Protein AF-A0A2Z6MEU6-F1 (afdb_monomer)

Organism: Trifolium subterraneum (NCBI:txid3900)

Nearest PDB structures (foldseek):
  1kzh-assembly1_B  TM=9.115E-01  e=6.136E-17  Borreliella burgdorferi
  1kzh-assembly1_A  TM=9.077E-01  e=1.491E-16  Borreliella burgdorferi
  6sy7-assembly1_C  TM=6.597E-01  e=1.437E-08  Trypanosoma brucei brucei
  6sy7-assembly2_F  TM=6.570E-01  e=1.973E-08  Trypanosoma brucei brucei
  6sy7-assembly1_D  TM=6.428E-01  e=4.222E-08  Trypanosoma brucei brucei

pLDDT: mean 77.32, std 20.32, range [27.5, 96.75]

Mean predicted aligned error: 11.63 Å

Foldseek 3Di:
DDDDDDDDDDDDDDPPDDPPPPDDDVPDDDPVRVVVVPDDDDDDPLLVAAKDKDFDFFDADPDDRVVVCVLQVPPHRGTDIDIDHDPDHPDPQAAAFEEEEEEADDDFPCPVVVVVVVVVCCVPRNNNHWYWYFADGLQSLFPLNTDTDDVDDDDDDDDHPGDVSNLVSCVVSVGQEYEFEDAPVRVVVQSSVQSVCSVVVRNYHYHYAHADLVQPPDDPVRNGHHRVVVSVVVVVVVVVVVVVVD

Sequence (246 aa):
MAPSLALDGGTDDYRVTPPPVTGRFPSVYSDVQNTRNFHALPLPSVLKTPFKIVDGPQSSAAGNPDEIAKLFPNLFGQPSAMLVSSDSDTVQHNQKLKVGVVLSGGQAPGGHNVISGIFDYLQDSAKGSTLYGFRGGPAGIMKCKYVELTSDGRDKIETPEQFKQAEETVNKLDLDGLVVIGGDDSNTNACLLAEYFRSKNVKTHVVGCPKTIDGDLKCKEVPTSFGFDTACKVNKAMQIVFTVHL

Solvent-accessible surface area (backbone atoms only — not comparable to full-atom values): 14648 Å² total; per-residue (Å²): 141,79,85,80,88,84,88,83,81,92,78,94,75,89,80,77,77,76,77,89,75,93,65,92,69,92,83,72,74,52,73,68,52,58,59,53,75,72,57,82,74,90,72,63,71,59,80,78,50,44,29,36,82,43,80,51,66,66,44,78,59,98,61,64,45,82,55,51,41,71,75,26,77,83,55,58,46,52,52,43,80,41,84,41,70,39,100,57,62,76,60,71,48,79,51,60,45,31,32,38,38,30,58,27,83,76,88,46,64,60,60,67,56,54,54,46,55,52,48,53,46,33,61,74,51,15,54,80,39,48,44,30,43,25,23,79,18,70,59,8,46,18,58,71,34,59,41,69,56,59,101,82,63,87,81,82,80,86,80,84,80,37,74,72,32,31,58,53,33,42,61,73,69,56,32,47,31,36,39,39,35,9,35,63,74,42,36,50,53,38,51,57,49,35,37,50,28,54,77,67,68,47,82,43,47,58,42,70,39,59,34,35,56,81,58,71,64,57,51,93,90,39,81,63,19,49,16,18,69,59,47,55,52,51,51,52,52,52,51,51,56,52,66,73,73,115

Radius of gyration: 25.21 Å; Cα contacts (8 Å, |Δi|>4): 345; chains: 1; bounding box: 50×94×57 Å

InterPro domains:
  IPR000023 Phosphofructokinase domain [PF00365] (98-234)
  IPR035966 Phosphofructokinase superfamily [SSF53784] (31-234)

Secondary structure (DSSP, 8-state):
--PPP-----------PPP-----------HHHHHHHT------GGGSS-EEEEEEEEP--SS-HHHHHHH-TTTTTPEEEEEEE-SS--S-TTPPPEEEEEE-SS--TTHHHHHHHHHHHHHHHSTT-EEEEETTSHHHHTTT-EEE--TT---------HHHHHHHHHHHHT-SEEEEEE-HHHHHHHHHHHHHHHHHT-SPEEEEEEEESSS-S--SS----EEHHHHHHHHHHHHHHHHTT-

Structure (mmCIF, N/CA/C/O backbone):
data_AF-A0A2Z6MEU6-F1
#
_entry.id   AF-A0A2Z6MEU6-F1
#
loop_
_atom_site.group_PDB
_atom_site.id
_atom_site.type_symbol
_atom_site.label_atom_id
_atom_site.label_alt_id
_atom_site.label_comp_id
_atom_site.label_asym_id
_atom_site.label_entity_id
_atom_site.label_seq_id
_atom_site.pdbx_PDB_ins_code
_atom_site.Cartn_x
_atom_site.Cartn_y
_atom_site.Cartn_z
_atom_site.occupancy
_atom_site.B_iso_or_equiv
_atom_site.auth_seq_id
_atom_site.auth_comp_id
_atom_site.auth_asym_id
_atom_site.auth_atom_id
_atom_site.pdbx_PDB_model_num
ATOM 1 N N . MET A 1 1 ? 31.993 -67.381 -26.783 1.00 44.69 1 MET A N 1
ATOM 2 C CA . MET A 1 1 ? 31.538 -67.704 -25.414 1.00 44.69 1 MET A CA 1
ATOM 3 C C . MET A 1 1 ? 31.022 -66.428 -24.777 1.00 44.69 1 MET A C 1
ATOM 5 O O . MET A 1 1 ? 31.727 -65.431 -24.842 1.00 44.69 1 MET A O 1
ATOM 9 N N . ALA A 1 2 ? 29.822 -66.462 -24.205 1.00 33.09 2 ALA A N 1
ATOM 10 C CA . ALA A 1 2 ? 29.266 -65.430 -23.331 1.00 33.09 2 ALA A CA 1
ATOM 11 C C . ALA A 1 2 ? 28.473 -66.158 -22.219 1.00 33.09 2 ALA A C 1
ATOM 13 O O . ALA A 1 2 ? 27.925 -67.222 -22.526 1.00 33.09 2 ALA A O 1
ATOM 14 N N . PRO A 1 3 ? 28.465 -65.697 -20.952 1.00 36.31 3 PRO A N 1
ATOM 15 C CA . PRO A 1 3 ? 27.932 -66.497 -19.846 1.00 36.31 3 PRO A CA 1
ATOM 16 C C . PRO A 1 3 ? 26.404 -66.629 -19.820 1.00 36.31 3 PRO A C 1
ATOM 18 O O . PRO A 1 3 ? 25.675 -65.801 -20.360 1.00 36.31 3 PRO A O 1
ATOM 21 N N . SER A 1 4 ? 25.955 -67.691 -19.150 1.00 30.50 4 SER A N 1
ATOM 22 C CA . SER A 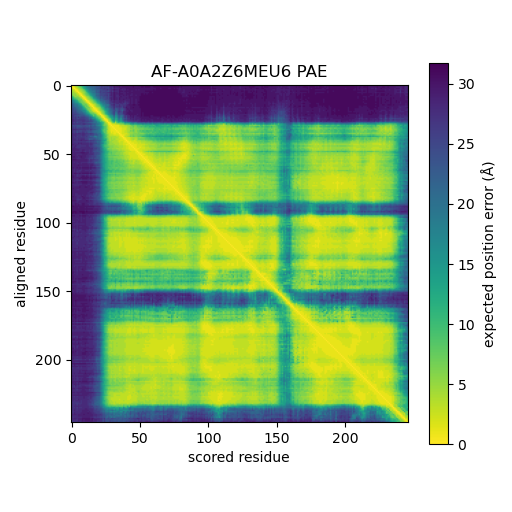1 4 ? 24.555 -68.079 -18.965 1.00 30.50 4 SER A CA 1
ATOM 23 C C . SER A 1 4 ? 23.691 -67.019 -18.273 1.00 30.50 4 SER A C 1
ATOM 25 O O . SER A 1 4 ? 24.152 -66.299 -17.389 1.00 30.50 4 SER A O 1
ATOM 27 N N . LEU A 1 5 ? 22.396 -67.041 -18.595 1.00 31.81 5 LEU A N 1
ATOM 28 C CA . LEU A 1 5 ? 21.332 -66.557 -17.713 1.00 31.81 5 LEU A CA 1
ATOM 29 C C . LEU A 1 5 ? 21.317 -67.347 -16.393 1.00 31.81 5 LEU A C 1
ATOM 31 O O . LEU A 1 5 ? 21.645 -68.536 -16.371 1.00 31.81 5 LEU A O 1
ATOM 35 N N . ALA A 1 6 ? 20.824 -66.706 -15.337 1.00 33.19 6 ALA A N 1
ATOM 36 C CA . ALA A 1 6 ? 20.208 -67.360 -14.188 1.00 33.19 6 ALA A CA 1
ATOM 37 C C . ALA A 1 6 ? 18.857 -66.670 -13.937 1.00 33.19 6 ALA A C 1
ATOM 39 O O . ALA A 1 6 ? 18.764 -65.449 -14.063 1.00 33.19 6 ALA A O 1
ATOM 40 N N . LEU A 1 7 ? 17.815 -67.449 -13.642 1.00 35.91 7 LEU A N 1
ATOM 41 C CA . LEU A 1 7 ? 16.468 -66.958 -13.348 1.00 35.91 7 LEU A CA 1
ATOM 42 C C . LEU A 1 7 ? 16.078 -67.396 -11.938 1.00 35.91 7 LEU A C 1
ATOM 44 O O . LEU A 1 7 ? 16.035 -68.589 -11.663 1.00 35.91 7 LEU A O 1
ATOM 48 N N . ASP A 1 8 ? 15.775 -66.414 -11.099 1.00 33.91 8 ASP A N 1
ATOM 49 C CA . ASP A 1 8 ? 15.119 -66.520 -9.794 1.00 33.91 8 ASP A CA 1
ATOM 50 C C . ASP A 1 8 ? 14.615 -65.103 -9.459 1.00 33.91 8 ASP A C 1
ATOM 52 O O . ASP A 1 8 ? 15.246 -64.121 -9.853 1.00 33.91 8 ASP A O 1
ATOM 56 N N . GLY A 1 9 ? 13.502 -64.875 -8.770 1.00 31.00 9 GLY A N 1
ATOM 57 C CA . GLY A 1 9 ? 12.423 -65.764 -8.339 1.00 31.00 9 GLY A CA 1
ATOM 58 C C . GLY A 1 9 ? 11.283 -64.843 -7.876 1.00 31.00 9 GLY A C 1
ATOM 59 O O . GLY A 1 9 ? 11.540 -63.863 -7.180 1.00 31.00 9 GLY A O 1
ATOM 60 N N . GLY A 1 10 ? 10.059 -65.038 -8.370 1.00 29.59 10 GLY A N 1
ATOM 61 C CA . GLY A 1 10 ? 9.038 -63.979 -8.349 1.00 29.59 10 GLY A CA 1
ATOM 62 C C . GLY A 1 10 ? 8.299 -63.782 -7.018 1.00 29.59 10 GLY A C 1
ATOM 63 O O . GLY A 1 10 ? 7.980 -64.744 -6.326 1.00 29.59 10 GLY A O 1
ATOM 64 N N . THR A 1 11 ? 7.914 -62.533 -6.744 1.00 30.41 11 THR A N 1
ATOM 65 C CA . THR A 1 11 ? 6.761 -62.174 -5.898 1.00 30.41 11 THR A CA 1
ATOM 66 C C . THR A 1 11 ? 5.964 -61.076 -6.598 1.00 30.41 11 THR A C 1
ATOM 68 O O . THR A 1 11 ? 6.562 -60.110 -7.075 1.00 30.41 11 THR A O 1
ATOM 71 N N . ASP A 1 12 ? 4.641 -61.214 -6.664 1.00 41.50 12 ASP A N 1
ATOM 72 C CA . ASP A 1 12 ? 3.756 -60.246 -7.318 1.00 41.50 12 ASP A CA 1
ATOM 73 C C . ASP A 1 12 ? 3.769 -58.862 -6.651 1.00 41.50 12 ASP A C 1
ATOM 75 O O . ASP A 1 12 ? 3.699 -58.746 -5.429 1.00 41.50 12 ASP A O 1
ATOM 79 N N . ASP A 1 13 ? 3.735 -57.811 -7.474 1.00 34.97 13 ASP A N 1
ATOM 80 C CA . ASP A 1 13 ? 3.198 -56.506 -7.084 1.00 34.97 13 ASP A CA 1
ATOM 81 C C . ASP A 1 13 ? 2.439 -55.888 -8.271 1.00 34.97 13 ASP A C 1
ATOM 83 O O . ASP A 1 13 ? 2.960 -55.771 -9.387 1.00 34.97 13 ASP A O 1
ATOM 87 N N . TYR A 1 14 ? 1.176 -55.523 -8.046 1.00 33.16 14 TYR A N 1
ATOM 88 C CA . TYR A 1 14 ? 0.248 -55.074 -9.086 1.00 33.16 14 TYR A CA 1
ATOM 89 C C . TYR A 1 14 ? 0.537 -53.617 -9.476 1.00 33.16 14 TYR A C 1
ATOM 91 O O . TYR A 1 14 ? -0.156 -52.682 -9.068 1.00 33.16 14 TYR A O 1
ATOM 99 N N . ARG A 1 15 ? 1.544 -53.410 -10.334 1.00 33.31 15 ARG A N 1
ATOM 100 C CA . ARG A 1 15 ? 1.813 -52.105 -10.963 1.00 33.31 15 ARG A CA 1
ATOM 101 C C . ARG A 1 15 ? 0.716 -51.713 -11.955 1.00 33.31 15 ARG A C 1
ATOM 103 O O . ARG A 1 15 ? 0.879 -51.809 -13.169 1.00 33.31 15 ARG A O 1
ATOM 110 N N . VAL A 1 16 ? -0.383 -51.190 -11.416 1.00 39.00 16 VAL A N 1
ATOM 111 C CA . VAL A 1 16 ? -1.369 -50.403 -12.161 1.00 39.00 16 VAL A CA 1
ATOM 112 C C . VAL A 1 16 ? -0.649 -49.205 -12.779 1.00 39.00 16 VAL A C 1
ATOM 114 O O . VAL A 1 16 ? -0.225 -48.289 -12.077 1.00 39.00 16 VAL A O 1
ATOM 117 N N . THR A 1 17 ? -0.496 -49.202 -14.101 1.00 43.28 17 THR A N 1
ATOM 118 C CA . THR A 1 17 ? 0.027 -48.044 -14.830 1.00 43.28 17 THR A CA 1
ATOM 119 C C . THR A 1 17 ? -1.018 -46.925 -14.823 1.00 43.28 17 THR A C 1
ATOM 121 O O . THR A 1 17 ? -2.105 -47.134 -15.373 1.00 43.28 17 THR A O 1
ATOM 124 N N . PRO A 1 18 ? -0.737 -45.742 -14.242 1.00 41.03 18 PRO A N 1
ATOM 125 C CA . PRO A 1 18 ? -1.660 -44.617 -14.321 1.00 41.03 18 PRO A CA 1
ATOM 126 C C . PRO A 1 18 ? -1.777 -44.129 -15.777 1.00 41.03 18 PRO A C 1
ATOM 128 O O . PRO A 1 18 ? -0.794 -44.189 -16.523 1.00 41.03 18 PRO A O 1
ATOM 131 N N . PRO A 1 19 ? -2.952 -43.634 -16.205 1.00 40.78 19 PRO A N 1
ATOM 132 C CA . PRO A 1 19 ? -3.124 -43.102 -17.552 1.00 40.78 19 PRO A CA 1
ATOM 133 C C . PRO A 1 19 ? -2.261 -41.843 -17.765 1.00 40.78 19 PRO A C 1
ATOM 135 O O . PRO A 1 19 ? -1.977 -41.122 -16.803 1.00 40.78 19 PRO A O 1
ATOM 138 N N . PRO A 1 20 ? -1.861 -41.528 -19.011 1.00 38.25 20 PRO A N 1
ATOM 139 C CA . PRO A 1 20 ? -1.054 -40.348 -19.309 1.00 38.25 20 PRO A CA 1
ATOM 140 C C . PRO A 1 20 ? -1.870 -39.060 -19.114 1.00 38.25 20 PRO A C 1
ATOM 142 O O . PRO A 1 20 ? -2.575 -38.605 -20.015 1.00 38.25 20 PRO A O 1
ATOM 145 N N . VAL A 1 21 ? -1.776 -38.457 -17.927 1.00 40.25 21 VAL A N 1
ATOM 146 C CA . VAL A 1 21 ? -2.470 -37.203 -17.597 1.00 40.25 21 VAL A CA 1
ATOM 147 C C . VAL A 1 21 ? -1.804 -36.033 -18.325 1.00 40.25 21 VAL A C 1
ATOM 149 O O . VAL A 1 21 ? -0.805 -35.475 -17.871 1.00 40.25 21 VAL A O 1
ATOM 152 N N . THR A 1 22 ? -2.372 -35.627 -19.461 1.00 44.97 22 THR A N 1
ATOM 153 C CA . THR A 1 22 ? -1.921 -34.467 -20.244 1.00 44.97 22 THR A CA 1
ATOM 154 C C . THR A 1 22 ? -2.339 -33.147 -19.587 1.00 44.97 22 THR A C 1
ATOM 156 O O . THR A 1 22 ? -3.206 -32.432 -20.088 1.00 44.97 22 THR A O 1
ATOM 159 N N . GLY A 1 23 ? -1.719 -32.813 -18.454 1.00 37.69 23 GLY A N 1
ATOM 160 C CA . GLY A 1 23 ? -1.925 -31.556 -17.734 1.00 37.69 23 GLY A CA 1
ATOM 161 C C . GLY A 1 23 ? -0.636 -31.068 -17.074 1.00 37.69 23 GLY A C 1
ATOM 162 O O . GLY A 1 23 ? -0.003 -31.802 -16.319 1.00 37.69 23 GLY A O 1
ATOM 163 N N . ARG A 1 24 ? -0.238 -29.816 -17.340 1.00 40.38 24 ARG A N 1
ATOM 164 C CA . ARG A 1 24 ? 0.910 -29.183 -16.669 1.00 40.38 24 ARG A CA 1
ATOM 165 C C . ARG A 1 24 ? 0.533 -28.762 -15.246 1.00 40.38 24 ARG A C 1
ATOM 167 O O . ARG A 1 24 ? 0.217 -27.599 -15.007 1.00 40.38 24 ARG A O 1
ATOM 174 N N . PHE A 1 25 ? 0.606 -29.695 -14.303 1.00 42.91 25 PHE A N 1
ATOM 175 C CA . PHE A 1 25 ? 0.704 -29.340 -12.888 1.00 42.91 25 PHE A CA 1
ATOM 176 C C . PHE A 1 25 ? 2.027 -28.591 -12.633 1.00 42.91 25 PHE A C 1
ATOM 178 O O . PHE A 1 25 ? 3.058 -28.990 -13.181 1.00 42.91 25 PHE A O 1
ATOM 185 N N . PRO A 1 26 ? 2.050 -27.540 -11.794 1.00 49.66 26 PRO A N 1
ATOM 186 C CA . PRO A 1 26 ? 3.280 -26.874 -11.364 1.00 49.66 26 PRO A CA 1
ATOM 187 C C . PRO A 1 26 ? 3.964 -27.686 -10.244 1.00 49.66 26 PRO A C 1
ATOM 189 O O . PRO A 1 26 ? 4.160 -27.195 -9.138 1.00 49.66 26 PRO A O 1
ATOM 192 N N . SER A 1 27 ? 4.256 -28.964 -10.502 1.00 56.88 27 SER A N 1
ATOM 193 C CA . SER A 1 27 ? 4.572 -29.963 -9.467 1.00 56.88 27 SER A CA 1
ATOM 194 C C . SER A 1 27 ? 6.045 -30.051 -9.051 1.00 56.88 27 SER A C 1
ATOM 196 O O . SER A 1 27 ? 6.353 -30.788 -8.119 1.00 56.88 27 SER A O 1
ATOM 198 N N . VAL A 1 28 ? 6.955 -29.321 -9.706 1.00 71.38 28 VAL A N 1
ATOM 199 C CA . VAL A 1 28 ? 8.386 -29.301 -9.359 1.00 71.38 28 VAL A CA 1
ATOM 200 C C . VAL A 1 28 ? 8.921 -27.868 -9.416 1.00 71.38 28 VAL A C 1
ATOM 202 O O . VAL A 1 28 ? 9.132 -27.311 -10.493 1.00 71.38 28 VAL A O 1
ATOM 205 N N . TYR A 1 29 ? 9.162 -27.279 -8.244 1.00 78.00 29 TYR A N 1
ATOM 206 C CA . TYR A 1 29 ? 10.063 -26.134 -8.096 1.00 78.00 29 TYR A CA 1
ATOM 207 C C . TYR A 1 29 ? 11.512 -26.586 -8.324 1.00 78.00 29 TYR A C 1
ATOM 209 O O . TYR A 1 29 ? 11.884 -27.681 -7.901 1.00 78.00 29 TYR A O 1
ATOM 217 N N . SER A 1 30 ? 12.348 -25.741 -8.932 1.00 87.38 30 SER A N 1
ATOM 218 C CA . SER A 1 30 ? 13.790 -26.007 -9.030 1.00 87.38 30 SER A CA 1
ATOM 219 C C . SER A 1 30 ? 14.477 -25.943 -7.662 1.00 87.38 30 SER A C 1
ATOM 221 O O . SER A 1 30 ? 13.975 -25.305 -6.736 1.00 87.38 30 SER A O 1
ATOM 223 N N . ASP A 1 31 ? 15.667 -26.530 -7.531 1.00 86.06 31 ASP A N 1
ATOM 224 C CA . ASP A 1 31 ? 16.433 -26.529 -6.271 1.00 86.06 31 ASP A CA 1
ATOM 225 C C . ASP A 1 31 ? 16.698 -25.110 -5.746 1.00 86.06 31 ASP A C 1
ATOM 227 O O . ASP A 1 31 ? 16.629 -24.852 -4.543 1.00 86.06 31 ASP A O 1
ATOM 231 N N . VAL A 1 32 ? 16.913 -24.156 -6.660 1.00 87.00 32 VAL A N 1
ATOM 232 C CA . VAL A 1 32 ? 17.065 -22.728 -6.345 1.00 87.00 32 VAL A CA 1
ATOM 233 C C . VAL A 1 32 ? 15.760 -22.134 -5.808 1.00 87.00 32 VAL A C 1
ATOM 235 O O . VAL A 1 32 ? 15.796 -21.364 -4.851 1.0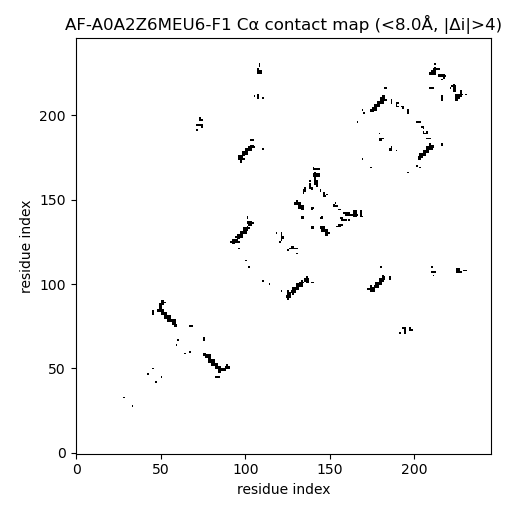0 87.00 32 VAL A O 1
ATOM 238 N N . GLN A 1 33 ? 14.604 -22.497 -6.375 1.00 83.81 33 GLN A N 1
ATOM 239 C CA . GLN A 1 33 ? 13.297 -22.066 -5.867 1.00 83.81 33 GLN A CA 1
ATOM 240 C C . GLN A 1 33 ? 13.005 -22.686 -4.494 1.00 83.81 33 GLN A C 1
ATOM 242 O O . GLN A 1 33 ? 12.690 -21.947 -3.567 1.00 83.81 33 GLN A O 1
ATOM 247 N N . ASN A 1 34 ? 13.201 -23.998 -4.327 1.00 83.00 34 ASN A N 1
ATOM 248 C CA . ASN A 1 34 ? 13.036 -24.691 -3.044 1.00 83.00 34 ASN A CA 1
ATOM 249 C C . ASN A 1 34 ? 13.912 -24.065 -1.949 1.00 83.00 34 ASN A C 1
ATOM 251 O O . ASN A 1 34 ? 13.411 -23.712 -0.884 1.00 83.00 34 ASN A O 1
ATOM 255 N N . THR A 1 35 ? 15.194 -23.830 -2.240 1.00 84.44 35 THR A N 1
ATOM 256 C CA . THR A 1 35 ? 16.127 -23.168 -1.313 1.00 84.44 35 THR A CA 1
ATOM 257 C C . THR A 1 35 ? 15.705 -21.726 -1.007 1.00 84.44 35 THR A C 1
ATOM 259 O O . THR A 1 35 ? 15.836 -21.267 0.128 1.00 84.44 35 THR A O 1
ATOM 262 N N . ARG A 1 36 ? 15.180 -20.985 -1.994 1.00 85.25 36 ARG A N 1
ATOM 263 C CA . ARG A 1 36 ? 14.784 -19.580 -1.809 1.00 85.25 36 ARG A CA 1
ATOM 264 C C . ARG A 1 36 ? 13.448 -19.417 -1.079 1.00 85.25 36 ARG A C 1
ATOM 266 O O . ARG A 1 36 ? 13.290 -18.411 -0.393 1.00 85.25 36 ARG A O 1
ATOM 273 N N . ASN A 1 37 ? 12.533 -20.382 -1.171 1.00 78.44 37 ASN A N 1
ATOM 274 C CA . ASN A 1 37 ? 11.228 -20.341 -0.500 1.00 78.44 37 ASN A CA 1
ATOM 275 C C . ASN A 1 37 ? 11.353 -20.233 1.032 1.00 78.44 37 ASN A C 1
ATOM 277 O O . ASN A 1 37 ? 10.544 -19.557 1.656 1.00 78.44 37 ASN A O 1
ATOM 281 N N . PHE A 1 38 ? 12.393 -20.830 1.626 1.00 77.69 38 PHE A N 1
ATOM 282 C CA . PHE A 1 38 ? 12.652 -20.801 3.075 1.00 77.69 38 PHE A CA 1
ATOM 283 C C . PHE A 1 38 ? 13.700 -19.754 3.502 1.00 77.69 38 PHE A C 1
ATOM 285 O O . PHE A 1 38 ? 14.162 -19.754 4.643 1.00 77.69 38 PHE A O 1
ATOM 292 N N . HIS A 1 39 ? 14.110 -18.852 2.604 1.00 83.50 39 HIS A N 1
ATOM 293 C CA . HIS A 1 39 ? 15.128 -17.846 2.905 1.00 83.50 39 HIS A CA 1
ATOM 294 C C . HIS A 1 39 ? 14.544 -16.690 3.736 1.00 83.50 39 HIS A C 1
ATOM 296 O O . HIS A 1 39 ? 13.990 -15.733 3.186 1.00 83.50 39 HIS A O 1
ATOM 302 N N . ALA A 1 40 ? 14.759 -16.728 5.054 1.00 83.31 40 ALA A N 1
ATOM 303 C CA . ALA A 1 40 ? 14.410 -15.643 5.974 1.00 83.31 40 ALA A CA 1
ATOM 304 C C . ALA A 1 40 ? 14.926 -14.272 5.487 1.00 83.31 40 ALA A C 1
ATOM 306 O O . ALA A 1 40 ? 16.074 -14.133 5.055 1.00 83.31 40 ALA A O 1
ATOM 307 N N . LEU A 1 41 ? 14.072 -13.247 5.535 1.00 85.69 41 LEU A N 1
ATOM 308 C CA . LEU A 1 41 ? 14.417 -11.893 5.094 1.00 85.69 41 LEU A CA 1
ATOM 309 C C . LEU A 1 41 ? 14.889 -11.034 6.281 1.00 85.69 41 LEU A C 1
ATOM 311 O O . LEU A 1 41 ? 14.290 -11.090 7.357 1.00 85.69 41 LEU A O 1
ATOM 315 N N . PRO A 1 42 ? 15.945 -10.215 6.121 1.00 90.12 42 PRO A N 1
ATOM 316 C CA . PRO A 1 42 ? 16.429 -9.355 7.193 1.00 90.12 42 PRO A CA 1
ATOM 317 C C . PRO A 1 42 ? 15.478 -8.170 7.415 1.00 90.12 42 PRO A C 1
ATOM 319 O O . PRO A 1 42 ? 15.557 -7.157 6.724 1.00 90.12 42 PRO A O 1
ATOM 322 N N . LEU A 1 43 ? 14.599 -8.278 8.414 1.00 90.75 43 LEU A N 1
ATOM 323 C CA . LEU A 1 43 ? 13.792 -7.145 8.875 1.00 90.75 43 LEU A CA 1
ATOM 324 C C . LEU A 1 43 ? 14.661 -6.095 9.608 1.00 90.75 43 LEU A C 1
ATOM 326 O O . LEU A 1 43 ? 15.613 -6.485 10.305 1.00 90.75 43 LEU A O 1
ATOM 330 N N . PRO A 1 44 ? 14.323 -4.791 9.522 1.00 90.62 44 PRO A N 1
ATOM 331 C CA . PRO A 1 44 ? 14.840 -3.743 10.406 1.00 90.62 44 PRO A CA 1
ATOM 332 C C . PRO A 1 44 ? 14.708 -4.113 11.890 1.00 90.62 44 PRO A C 1
ATOM 334 O O . PRO A 1 44 ? 13.754 -4.781 12.285 1.00 90.62 44 PRO A O 1
ATOM 337 N N . SER A 1 45 ? 15.647 -3.667 12.729 1.00 91.44 45 SER A N 1
ATOM 338 C CA . SER A 1 45 ? 15.651 -3.967 14.171 1.00 91.44 45 SER A CA 1
ATOM 339 C C . SER A 1 45 ? 14.394 -3.473 14.891 1.00 91.44 45 SER A C 1
ATOM 341 O O . SER A 1 45 ? 13.846 -4.210 15.702 1.00 91.44 45 SER A O 1
ATOM 343 N N . VAL A 1 46 ? 13.898 -2.282 14.538 1.00 90.44 46 VAL A N 1
ATOM 344 C CA . VAL A 1 46 ? 12.692 -1.674 15.132 1.00 90.44 46 VAL A CA 1
ATOM 345 C C . VAL A 1 46 ? 11.408 -2.487 14.905 1.00 90.44 46 VAL A C 1
ATOM 347 O O . VAL A 1 46 ? 10.459 -2.323 15.654 1.00 90.44 46 VAL A O 1
ATOM 350 N N . LEU A 1 47 ? 11.382 -3.399 13.923 1.00 88.69 47 LEU A N 1
ATOM 351 C CA . LEU A 1 47 ? 10.247 -4.303 13.669 1.00 88.69 47 LEU A CA 1
ATOM 352 C C . LEU A 1 47 ? 10.369 -5.661 14.390 1.00 88.69 47 LEU A C 1
ATOM 354 O O . LEU A 1 47 ? 9.549 -6.545 14.163 1.00 88.69 47 LEU A O 1
ATOM 358 N N . LYS A 1 48 ? 11.401 -5.860 15.223 1.00 87.69 48 LYS A N 1
ATOM 359 C CA . LYS A 1 48 ? 11.647 -7.102 15.994 1.00 87.69 48 LYS A CA 1
ATOM 360 C C . LYS A 1 48 ? 11.432 -6.932 17.499 1.00 87.69 48 LYS A C 1
ATOM 362 O O . LYS A 1 48 ? 11.634 -7.873 18.261 1.00 87.69 48 LYS A O 1
ATOM 367 N N . THR A 1 49 ? 11.092 -5.723 17.921 1.00 85.44 49 THR A N 1
ATOM 368 C CA . THR A 1 49 ? 10.903 -5.301 19.310 1.00 85.44 49 THR A CA 1
ATOM 369 C C . THR A 1 49 ? 9.660 -4.425 19.386 1.00 85.44 49 THR A C 1
ATOM 371 O O . THR A 1 49 ? 9.324 -3.822 18.364 1.00 85.44 49 THR A O 1
ATOM 374 N N . PRO A 1 50 ? 9.051 -4.260 20.570 1.00 86.50 50 PRO A N 1
ATOM 375 C CA . PRO A 1 50 ? 8.006 -3.270 20.769 1.00 86.50 50 PRO A CA 1
ATOM 376 C C . PRO A 1 50 ? 8.387 -1.881 20.242 1.00 86.50 50 PRO A C 1
ATOM 378 O O . PRO A 1 50 ? 9.542 -1.444 20.366 1.00 86.50 50 PRO A O 1
ATOM 381 N N . PHE A 1 51 ? 7.432 -1.182 19.629 1.00 89.44 51 PHE A N 1
ATOM 382 C CA . PHE A 1 51 ? 7.682 0.125 19.019 1.00 89.44 51 PHE A CA 1
ATOM 383 C C . PHE A 1 51 ? 6.504 1.095 19.136 1.00 89.44 51 PHE A C 1
ATOM 385 O O . PHE A 1 51 ? 5.354 0.735 19.387 1.00 89.44 51 PHE A O 1
ATOM 392 N N . LYS A 1 52 ? 6.824 2.372 18.929 1.00 89.88 52 LYS A N 1
ATOM 393 C CA . LYS A 1 52 ? 5.868 3.473 18.828 1.00 89.88 52 LYS A CA 1
ATOM 394 C C . LYS A 1 52 ? 6.077 4.259 17.543 1.00 89.88 52 LYS A C 1
ATOM 396 O O . LYS A 1 52 ? 7.190 4.337 17.019 1.00 89.88 52 LYS A O 1
ATOM 401 N N . ILE A 1 53 ? 4.992 4.851 17.060 1.00 90.06 53 ILE A N 1
ATOM 402 C CA . ILE A 1 53 ? 5.009 5.816 15.962 1.00 90.06 53 ILE A CA 1
ATOM 403 C C . ILE A 1 53 ? 5.207 7.205 16.577 1.00 90.06 53 ILE A C 1
ATOM 405 O O . ILE A 1 53 ? 4.587 7.528 17.591 1.00 90.06 53 ILE A O 1
ATOM 409 N N . VAL A 1 54 ? 6.089 8.008 15.988 1.00 92.06 54 VAL A N 1
ATOM 410 C CA . VAL A 1 54 ? 6.353 9.395 16.383 1.00 92.06 54 VAL A CA 1
ATOM 411 C C . VAL A 1 54 ? 6.226 10.284 15.151 1.00 92.06 54 VAL A C 1
ATOM 413 O O . VAL A 1 54 ? 6.825 9.986 14.115 1.00 92.06 54 VAL A O 1
ATOM 416 N N . ASP A 1 55 ? 5.466 11.370 15.275 1.00 93.69 55 ASP A N 1
ATOM 417 C CA . ASP A 1 55 ? 5.332 12.374 14.221 1.00 93.69 55 ASP A CA 1
ATOM 418 C C . ASP A 1 55 ? 6.627 13.185 14.071 1.00 93.69 55 ASP A C 1
ATOM 420 O O . ASP A 1 55 ? 7.207 13.682 15.041 1.00 93.69 55 ASP A O 1
ATOM 424 N N . GLY A 1 56 ? 7.076 13.313 12.828 1.00 91.62 56 GLY A N 1
ATOM 425 C CA . GLY A 1 56 ? 8.161 14.176 12.389 1.00 91.62 56 GLY A CA 1
ATOM 426 C C . GLY A 1 56 ? 7.652 15.530 11.869 1.00 91.62 56 GLY A C 1
ATOM 427 O O . GLY A 1 56 ? 6.546 15.964 12.203 1.00 91.62 56 GLY A O 1
ATOM 428 N N . PRO A 1 57 ? 8.447 16.242 11.048 1.00 91.56 57 PRO A N 1
ATOM 429 C CA . PRO A 1 57 ? 8.016 17.506 10.456 1.00 91.56 57 PRO A CA 1
ATOM 430 C C . PRO A 1 57 ? 6.787 17.333 9.550 1.00 91.56 57 PRO A C 1
ATOM 432 O O . PRO A 1 57 ? 6.620 16.305 8.892 1.00 91.56 57 PRO A O 1
ATOM 435 N N . GLN A 1 58 ? 5.964 18.386 9.481 1.00 93.81 58 GLN A N 1
ATOM 436 C CA . GLN A 1 58 ? 4.899 18.532 8.482 1.00 93.81 58 GLN A CA 1
ATOM 437 C C . GLN A 1 58 ? 5.475 18.394 7.064 1.00 93.81 58 GLN A C 1
ATOM 439 O O . GLN A 1 58 ? 6.574 18.884 6.784 1.00 93.81 58 GLN A O 1
ATOM 444 N N . SER A 1 59 ? 4.738 17.733 6.173 1.00 92.75 59 SER A N 1
ATOM 445 C CA . SER A 1 59 ? 5.130 17.579 4.769 1.00 92.75 59 SER A CA 1
ATOM 446 C C . SER A 1 59 ? 4.742 18.797 3.921 1.00 92.75 59 SER A C 1
ATOM 448 O O . SER A 1 59 ? 4.011 19.687 4.350 1.00 92.75 59 SER A O 1
ATOM 450 N N . SER A 1 60 ? 5.250 18.849 2.691 1.00 94.06 60 SER A N 1
ATOM 451 C CA . SER A 1 60 ? 4.802 19.778 1.651 1.00 94.06 60 SER A CA 1
ATOM 452 C C . SER A 1 60 ? 5.091 19.174 0.275 1.00 94.06 60 SER A C 1
ATOM 454 O O . SER A 1 60 ? 5.870 18.224 0.161 1.00 94.06 60 SER A O 1
ATOM 456 N N . ALA A 1 61 ? 4.471 19.707 -0.775 1.00 93.50 61 ALA A N 1
ATOM 457 C CA . ALA A 1 61 ? 4.734 19.269 -2.141 1.00 93.50 61 ALA A CA 1
ATOM 458 C C . ALA A 1 61 ? 6.090 19.788 -2.649 1.00 93.50 61 ALA A C 1
ATOM 460 O O . ALA A 1 61 ? 6.481 20.921 -2.373 1.00 93.50 61 ALA A O 1
ATOM 461 N N . ALA A 1 62 ? 6.783 18.978 -3.456 1.00 91.44 62 ALA A N 1
ATOM 462 C CA . ALA A 1 62 ? 8.050 19.361 -4.090 1.00 91.44 62 ALA A CA 1
ATOM 463 C C . ALA A 1 62 ? 7.897 20.461 -5.166 1.00 91.44 62 ALA A C 1
ATOM 465 O O . ALA A 1 62 ? 8.882 21.078 -5.563 1.00 91.44 62 ALA A O 1
ATOM 466 N N . GLY A 1 63 ? 6.667 20.711 -5.624 1.00 92.88 63 GLY A N 1
ATOM 467 C CA . GLY A 1 63 ? 6.290 21.794 -6.526 1.00 92.88 63 GLY A CA 1
ATOM 468 C C . GLY A 1 63 ? 4.826 22.184 -6.314 1.00 92.88 63 GLY A C 1
ATOM 469 O O . GLY A 1 63 ? 4.044 21.395 -5.784 1.00 92.88 63 GLY A O 1
ATOM 470 N N . ASN A 1 64 ? 4.476 23.409 -6.708 1.00 96.06 64 ASN A N 1
ATOM 471 C CA . ASN A 1 64 ? 3.117 23.967 -6.712 1.00 96.06 64 ASN A CA 1
ATOM 472 C C . ASN A 1 64 ? 2.294 23.715 -5.415 1.00 96.06 64 ASN A C 1
ATOM 474 O O . ASN A 1 64 ? 1.133 23.304 -5.503 1.00 96.06 64 ASN A O 1
ATOM 478 N N . PRO A 1 65 ? 2.841 23.956 -4.202 1.00 95.69 65 PRO A N 1
ATOM 479 C CA . PRO A 1 65 ? 2.191 23.573 -2.943 1.00 95.69 65 PRO A CA 1
ATOM 480 C C . PRO A 1 65 ? 0.790 24.174 -2.773 1.00 95.69 65 PRO A C 1
ATOM 482 O O . PRO A 1 65 ? -0.121 23.460 -2.367 1.00 95.69 65 PRO A O 1
ATOM 485 N N . ASP A 1 66 ? 0.578 25.429 -3.179 1.00 96.75 66 ASP A N 1
ATOM 486 C CA . ASP A 1 66 ? -0.728 26.100 -3.107 1.00 96.75 66 ASP A CA 1
ATOM 487 C C . ASP A 1 66 ? -1.785 25.503 -4.050 1.00 96.75 66 ASP A C 1
ATOM 489 O O . ASP A 1 66 ? -2.969 25.814 -3.925 1.00 96.75 66 ASP A O 1
ATOM 493 N N . GLU A 1 67 ? -1.393 24.700 -5.039 1.00 96.50 67 GLU A N 1
ATOM 494 C CA . GLU A 1 67 ? -2.307 23.999 -5.950 1.00 96.50 67 GLU A CA 1
ATOM 495 C C . GLU A 1 67 ? -2.566 22.578 -5.451 1.00 96.50 67 GLU A C 1
ATOM 497 O O . GLU A 1 67 ? -3.721 22.161 -5.360 1.00 96.50 67 GLU A O 1
ATOM 502 N N . ILE A 1 68 ? -1.519 21.873 -5.009 1.00 95.19 68 ILE A N 1
ATOM 503 C CA . ILE A 1 68 ? -1.648 20.552 -4.379 1.00 95.19 68 ILE A CA 1
ATOM 504 C C . ILE A 1 68 ? -2.497 20.639 -3.096 1.00 95.19 68 ILE A C 1
ATOM 506 O O . ILE A 1 68 ? -3.368 19.798 -2.892 1.00 95.19 68 ILE A O 1
ATOM 510 N N . ALA A 1 69 ? -2.357 21.692 -2.285 1.00 96.25 69 ALA A N 1
ATOM 511 C CA . ALA A 1 69 ? -3.194 21.918 -1.102 1.00 96.25 69 ALA A CA 1
ATOM 512 C C . ALA A 1 69 ? -4.693 22.099 -1.424 1.00 96.25 69 ALA A C 1
ATOM 514 O O . ALA A 1 69 ? -5.542 21.752 -0.606 1.00 96.25 69 ALA A O 1
ATOM 515 N N . LYS A 1 70 ? -5.038 22.601 -2.621 1.00 95.94 70 LYS A N 1
ATOM 516 C CA . LYS A 1 70 ? -6.435 22.718 -3.089 1.00 95.94 70 LYS A CA 1
ATOM 517 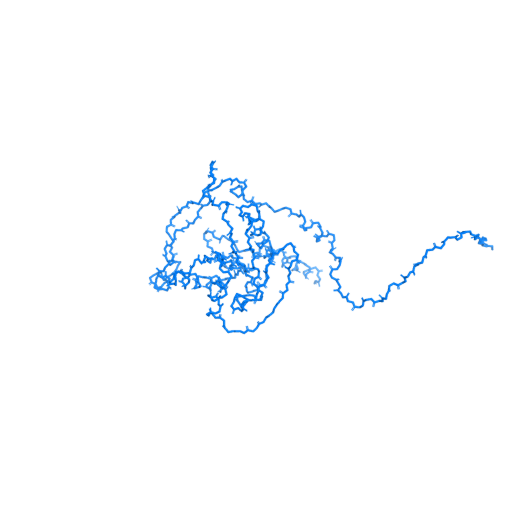C C . LYS A 1 70 ? -6.993 21.385 -3.596 1.00 95.94 70 LYS A C 1
ATOM 519 O O . LYS A 1 70 ? -8.202 21.181 -3.538 1.00 95.94 70 LYS A O 1
ATOM 524 N N . LEU A 1 71 ? -6.129 20.500 -4.099 1.00 91.00 71 LEU A N 1
ATOM 525 C CA . LEU A 1 71 ? -6.490 19.151 -4.549 1.00 91.00 71 LEU A CA 1
ATOM 526 C C . LEU A 1 71 ? -6.606 18.152 -3.388 1.00 91.00 71 LEU A C 1
ATOM 528 O O . LEU A 1 71 ? -7.402 17.222 -3.478 1.00 91.00 71 LEU A O 1
ATOM 532 N N . PHE A 1 72 ? -5.837 18.354 -2.313 1.00 94.44 72 PHE A N 1
ATOM 533 C CA . PHE A 1 72 ? -5.722 17.433 -1.177 1.00 94.44 72 PHE A CA 1
ATOM 534 C C . PHE A 1 72 ? -6.057 18.086 0.184 1.00 94.44 72 PHE A C 1
ATOM 536 O O . PHE A 1 72 ? -5.231 18.044 1.101 1.00 94.44 72 PHE A O 1
ATOM 543 N N . PRO A 1 73 ? -7.234 18.722 0.359 1.00 96.31 73 PRO A N 1
ATOM 544 C CA . PRO A 1 73 ? -7.559 19.476 1.573 1.00 96.31 73 PRO A CA 1
ATOM 545 C C . PRO A 1 73 ? -7.646 18.634 2.861 1.00 96.31 73 PRO A C 1
ATOM 547 O O . PRO A 1 73 ? -7.590 19.213 3.944 1.00 96.31 73 PRO A O 1
ATOM 550 N N . ASN A 1 74 ? -7.773 17.302 2.786 1.00 94.56 74 ASN A N 1
ATOM 551 C CA . ASN A 1 74 ? -7.796 16.414 3.959 1.00 94.56 74 ASN A CA 1
ATOM 552 C C . ASN A 1 74 ? -6.459 15.680 4.212 1.00 94.56 74 ASN A C 1
ATOM 554 O O . ASN A 1 74 ? -6.298 15.052 5.268 1.00 94.56 74 ASN A O 1
ATOM 558 N N . LEU A 1 75 ? -5.513 15.724 3.265 1.00 94.00 75 LEU A N 1
ATOM 559 C CA . LEU A 1 75 ? -4.215 15.034 3.344 1.00 94.00 75 LEU A CA 1
ATOM 560 C C . LEU A 1 75 ? -2.980 15.944 3.289 1.00 94.00 75 LEU A C 1
ATOM 562 O O . LEU A 1 75 ? -1.915 15.538 3.760 1.00 94.00 75 LEU A O 1
ATOM 566 N N . PHE A 1 76 ? -3.078 17.146 2.722 1.00 96.06 76 PHE A N 1
ATOM 567 C CA . PHE A 1 76 ? -1.925 18.031 2.566 1.00 96.06 76 PHE A CA 1
ATOM 568 C C . PHE A 1 76 ? -1.328 18.440 3.923 1.00 96.06 76 PHE A C 1
ATOM 570 O O . PHE A 1 76 ? -2.047 18.713 4.882 1.00 96.06 76 PHE A O 1
ATOM 577 N N . GLY A 1 77 ? 0.003 18.493 4.000 1.00 94.25 77 GLY A N 1
ATOM 578 C CA . GLY A 1 77 ? 0.738 18.921 5.193 1.00 94.25 77 GLY A CA 1
ATOM 579 C C . GLY A 1 77 ? 0.997 17.838 6.245 1.00 94.25 77 GLY A C 1
ATOM 580 O O . GLY A 1 77 ? 1.816 18.067 7.133 1.00 94.25 77 GLY A O 1
ATOM 581 N N . GLN A 1 78 ? 0.370 16.655 6.147 1.00 93.62 78 GLN A N 1
ATOM 582 C CA . GLN A 1 78 ? 0.489 15.584 7.154 1.00 93.62 78 GLN A CA 1
ATOM 583 C C . GLN A 1 78 ? 1.951 15.290 7.553 1.00 93.62 78 GLN A C 1
ATOM 585 O O . GLN A 1 78 ? 2.833 15.318 6.686 1.00 93.62 78 GLN A O 1
ATOM 590 N N . PRO A 1 79 ? 2.235 15.030 8.845 1.00 93.81 79 PRO A N 1
ATOM 591 C CA . PRO A 1 79 ? 3.594 14.784 9.311 1.00 93.81 79 PRO A CA 1
ATOM 592 C C . PRO A 1 79 ? 4.174 13.508 8.701 1.00 93.81 79 PRO A C 1
ATOM 594 O O . PRO A 1 79 ? 3.457 12.542 8.432 1.00 93.81 79 PRO A O 1
ATOM 597 N N . SER A 1 80 ? 5.494 13.475 8.522 1.00 91.81 80 SER A N 1
ATOM 598 C CA . SER A 1 80 ? 6.186 12.205 8.296 1.00 91.81 80 SER A CA 1
ATOM 599 C C . SER A 1 80 ? 6.130 11.340 9.559 1.00 91.81 80 SER A C 1
ATOM 601 O O . SER A 1 80 ? 6.192 11.856 10.669 1.00 91.81 80 SER A O 1
ATOM 603 N N . ALA A 1 81 ? 6.025 10.020 9.408 1.00 91.62 81 ALA A N 1
ATOM 604 C CA . ALA A 1 81 ? 5.980 9.090 10.535 1.00 91.62 81 ALA A CA 1
ATOM 605 C C . ALA A 1 81 ? 7.335 8.395 10.734 1.00 91.62 81 ALA A C 1
ATOM 607 O O . ALA A 1 81 ? 7.937 7.906 9.775 1.00 91.62 81 ALA A O 1
ATOM 608 N N . MET A 1 82 ? 7.799 8.302 11.981 1.00 91.50 82 MET A N 1
ATOM 609 C CA . MET A 1 82 ? 9.005 7.560 12.362 1.00 91.50 82 MET A CA 1
ATOM 610 C C . MET A 1 82 ? 8.665 6.425 13.329 1.00 91.50 82 MET A C 1
ATOM 612 O O . MET A 1 82 ? 7.936 6.627 14.298 1.00 91.50 82 MET A O 1
ATOM 616 N N . LEU A 1 83 ? 9.230 5.237 13.097 1.00 91.12 83 LEU A N 1
ATOM 617 C CA . LEU A 1 83 ? 9.168 4.130 14.054 1.00 91.12 83 LEU A CA 1
ATOM 618 C C . LEU A 1 83 ? 10.345 4.229 15.025 1.00 91.12 83 LEU A C 1
ATOM 620 O O . LEU A 1 83 ? 11.497 4.328 14.599 1.00 91.12 83 LEU A O 1
ATOM 624 N N . VAL A 1 84 ? 10.059 4.172 16.323 1.00 91.62 84 VAL A N 1
ATOM 625 C CA . VAL A 1 84 ? 11.059 4.231 17.396 1.00 91.62 84 VAL A CA 1
ATOM 626 C C . VAL A 1 84 ? 10.808 3.076 18.362 1.00 91.62 84 VAL A C 1
ATOM 628 O O . VAL A 1 84 ? 9.666 2.855 18.765 1.00 91.62 84 VAL A O 1
ATOM 631 N N . SER A 1 85 ? 11.858 2.346 18.748 1.00 89.50 85 SER A N 1
ATOM 632 C CA . SER A 1 85 ? 11.757 1.287 19.761 1.00 89.50 85 SER A CA 1
ATOM 633 C C . SER A 1 85 ? 11.186 1.828 21.078 1.00 89.50 85 SER A C 1
ATOM 635 O O . SER A 1 85 ? 11.398 2.990 21.439 1.00 89.50 85 SER A O 1
ATOM 637 N N . SER A 1 86 ? 10.445 0.982 21.785 1.00 84.06 86 SER A N 1
ATOM 638 C CA . SER A 1 86 ? 9.720 1.327 23.006 1.00 84.06 86 SER A CA 1
ATOM 639 C C . SER A 1 86 ? 9.841 0.192 24.023 1.00 84.06 86 SER A C 1
ATOM 641 O O . SER A 1 86 ? 9.983 -0.963 23.635 1.00 84.06 86 SER A O 1
ATOM 643 N N . ASP A 1 87 ? 9.749 0.499 25.317 1.00 78.00 87 ASP A N 1
ATOM 644 C CA . ASP A 1 87 ? 9.676 -0.523 26.377 1.00 78.00 87 ASP A CA 1
ATOM 645 C C . ASP A 1 87 ? 8.260 -1.124 26.509 1.00 78.00 87 ASP A C 1
ATOM 647 O O . ASP A 1 87 ? 8.053 -2.131 27.186 1.00 78.00 87 ASP A O 1
ATOM 651 N N . SER A 1 88 ? 7.273 -0.508 25.852 1.00 70.06 88 SER A N 1
ATOM 652 C CA . SER A 1 88 ? 5.890 -0.973 25.753 1.00 70.06 88 SER A CA 1
ATOM 653 C C . SER A 1 88 ? 5.313 -0.695 24.365 1.00 70.06 88 SER A C 1
ATOM 655 O O . SER A 1 88 ? 5.559 0.365 23.781 1.00 70.06 88 SER A O 1
ATOM 657 N N . ASP A 1 89 ? 4.524 -1.631 23.837 1.00 62.34 89 ASP A N 1
ATOM 658 C CA . ASP A 1 89 ? 3.828 -1.429 22.568 1.00 62.34 89 ASP A CA 1
ATOM 659 C C . ASP A 1 89 ? 2.669 -0.448 22.720 1.00 62.34 89 ASP A C 1
ATOM 661 O O . ASP A 1 89 ? 1.720 -0.670 23.473 1.00 62.34 89 ASP A O 1
ATOM 665 N N . THR A 1 90 ? 2.727 0.636 21.947 1.00 59.94 90 THR A N 1
ATOM 666 C CA . THR A 1 90 ? 1.597 1.560 21.772 1.00 59.94 90 THR A CA 1
ATOM 667 C C . THR A 1 90 ? 0.656 1.118 20.646 1.00 59.94 90 THR A C 1
ATOM 669 O O . THR A 1 90 ? -0.392 1.727 20.443 1.00 59.94 90 THR A O 1
ATOM 672 N N . VAL A 1 91 ? 1.035 0.086 19.885 1.00 62.91 91 VAL A N 1
ATOM 673 C CA . VAL A 1 91 ? 0.243 -0.489 18.790 1.00 62.91 91 VAL A CA 1
ATOM 674 C C . VAL A 1 91 ? -0.775 -1.484 19.364 1.00 62.91 91 VAL A C 1
ATOM 676 O O . VAL A 1 91 ? -0.472 -2.261 20.267 1.00 62.91 91 VAL A O 1
ATOM 679 N N . GLN A 1 92 ? -2.017 -1.467 18.869 1.00 59.97 92 GLN A N 1
ATOM 680 C CA . GLN A 1 92 ? -3.098 -2.287 19.433 1.00 59.97 92 GLN A CA 1
ATOM 681 C C . GLN A 1 92 ? -3.084 -3.730 18.898 1.00 59.97 92 GLN A C 1
ATOM 683 O O . GLN A 1 92 ? -3.940 -4.118 18.106 1.00 59.97 92 GLN A O 1
ATOM 688 N N . HIS A 1 93 ? -2.147 -4.547 19.387 1.00 59.31 93 HIS A N 1
ATOM 689 C CA . HIS A 1 93 ? -1.882 -5.926 18.931 1.00 59.31 93 HIS A CA 1
ATOM 690 C C . HIS A 1 93 ? -3.052 -6.933 18.982 1.00 59.31 93 HIS A C 1
ATOM 692 O O . HIS A 1 93 ? -2.943 -8.037 18.451 1.00 59.31 93 HIS A O 1
ATOM 698 N N . ASN A 1 94 ? -4.178 -6.562 19.600 1.00 57.28 94 ASN A N 1
ATOM 699 C CA . ASN A 1 94 ? -5.385 -7.388 19.704 1.00 57.28 94 ASN A CA 1
ATOM 700 C C . ASN A 1 94 ? -6.571 -6.880 18.856 1.00 57.28 94 ASN A C 1
ATOM 702 O O . ASN A 1 94 ? -7.656 -7.458 18.939 1.00 57.28 94 ASN A O 1
ATOM 706 N N . GLN A 1 95 ? -6.407 -5.830 18.039 1.00 74.62 95 GLN A N 1
ATOM 707 C CA . GLN A 1 95 ? -7.404 -5.508 17.014 1.00 74.62 95 GLN A CA 1
ATOM 708 C C . GLN A 1 95 ? -7.222 -6.413 15.790 1.00 74.62 95 GLN A C 1
ATOM 710 O O . GLN A 1 95 ? -6.128 -6.536 15.244 1.00 74.62 95 GLN A O 1
ATOM 715 N N . LYS A 1 96 ? -8.317 -7.040 15.350 1.00 89.12 96 LYS A N 1
ATOM 716 C CA . LYS A 1 96 ? -8.369 -7.794 14.093 1.00 89.12 96 LYS A CA 1
ATOM 717 C C . LYS A 1 96 ? -8.551 -6.811 12.946 1.00 89.12 96 LYS A C 1
ATOM 719 O O . LYS A 1 96 ? -9.586 -6.154 12.882 1.00 89.12 96 LYS A O 1
ATOM 724 N N . LEU A 1 97 ? -7.572 -6.737 12.054 1.00 92.44 97 LEU A N 1
ATOM 725 C CA . LEU A 1 97 ? -7.576 -5.840 10.905 1.00 92.44 97 LEU A CA 1
ATOM 726 C C . LEU A 1 97 ? -8.000 -6.589 9.642 1.00 92.44 97 LEU A C 1
ATOM 728 O O . LEU A 1 97 ? -7.558 -7.708 9.381 1.00 92.44 97 LEU A O 1
ATOM 732 N N . LYS A 1 98 ? -8.806 -5.948 8.804 1.00 92.94 98 LYS A N 1
ATOM 733 C CA . LYS A 1 98 ? -9.078 -6.395 7.438 1.00 92.94 98 LYS A CA 1
ATOM 734 C C . LYS A 1 98 ? -8.301 -5.515 6.472 1.00 92.94 98 LYS A C 1
ATOM 736 O O . LYS A 1 98 ? -8.618 -4.339 6.296 1.00 92.94 98 LYS A O 1
ATOM 741 N N . VAL A 1 99 ? -7.278 -6.079 5.841 1.00 94.94 99 VAL A N 1
ATOM 742 C CA . VAL A 1 99 ? -6.365 -5.344 4.959 1.00 94.94 99 VAL A CA 1
ATOM 743 C C . VAL A 1 99 ? -6.546 -5.809 3.522 1.00 94.94 99 VAL A C 1
ATOM 745 O O . VAL A 1 99 ? -6.488 -6.998 3.233 1.00 94.94 99 VAL A O 1
ATOM 748 N N . GLY A 1 100 ? -6.748 -4.877 2.597 1.00 93.25 100 GLY A N 1
ATOM 749 C CA . GLY A 1 100 ? -6.644 -5.121 1.162 1.00 93.25 100 GLY A CA 1
ATOM 750 C C . GLY A 1 100 ? -5.221 -4.892 0.657 1.00 93.25 100 GLY A C 1
ATOM 751 O O . GLY A 1 100 ? -4.532 -3.998 1.142 1.00 93.25 100 GLY A O 1
ATOM 752 N N . VAL A 1 101 ? -4.782 -5.639 -0.354 1.00 93.56 101 VAL A N 1
ATOM 753 C CA . VAL A 1 101 ? -3.503 -5.409 -1.045 1.00 93.56 101 VAL A CA 1
ATOM 754 C C . VAL A 1 101 ? -3.656 -5.573 -2.557 1.00 93.56 101 VAL A C 1
ATOM 756 O O . VAL A 1 101 ? -4.345 -6.478 -3.028 1.00 93.56 101 VAL A O 1
ATOM 759 N N . VAL A 1 102 ? -3.021 -4.695 -3.338 1.00 90.88 102 VAL A N 1
ATOM 760 C CA . VAL A 1 102 ? -3.083 -4.709 -4.808 1.00 90.88 102 VAL A CA 1
ATOM 761 C C . VAL A 1 102 ? -1.708 -4.474 -5.442 1.00 90.88 102 VAL A C 1
ATOM 763 O O . VAL A 1 102 ? -0.972 -3.578 -5.037 1.00 90.88 102 VAL A O 1
ATOM 766 N N . LEU A 1 103 ? -1.372 -5.260 -6.472 1.00 88.75 103 LEU A N 1
ATOM 767 C CA . LEU A 1 103 ? -0.197 -5.054 -7.333 1.00 88.75 103 LEU A CA 1
ATOM 768 C C . LEU A 1 103 ? -0.616 -4.278 -8.589 1.00 88.75 103 LEU A C 1
ATOM 770 O O . LEU A 1 103 ? -1.413 -4.787 -9.375 1.00 88.75 103 LEU A O 1
ATOM 774 N N . SER A 1 104 ? -0.084 -3.071 -8.786 1.00 85.62 104 SER A N 1
ATOM 775 C CA . SER A 1 104 ? -0.483 -2.133 -9.845 1.00 85.62 104 SER A CA 1
ATOM 776 C C . SER A 1 104 ? 0.650 -1.805 -10.829 1.00 85.62 104 SER A C 1
ATOM 778 O O . SER A 1 104 ? 1.811 -1.635 -10.442 1.00 85.62 104 SER A O 1
ATOM 780 N N . GLY A 1 105 ? 0.309 -1.680 -12.114 1.00 84.88 105 GLY A N 1
ATOM 781 C CA . GLY A 1 105 ? 1.260 -1.442 -13.205 1.00 84.88 105 GLY A CA 1
ATOM 782 C C . GLY A 1 105 ? 2.166 -2.644 -13.507 1.00 84.88 105 GLY A C 1
ATOM 783 O O . GLY A 1 105 ? 1.821 -3.793 -13.225 1.00 84.88 105 GLY A O 1
ATOM 784 N N . GLY A 1 106 ? 3.338 -2.377 -14.093 1.00 84.44 106 GLY A N 1
ATOM 785 C CA . GLY A 1 106 ? 4.317 -3.404 -14.469 1.00 84.44 106 GLY A CA 1
ATOM 786 C C . GLY A 1 106 ? 4.841 -4.226 -13.282 1.00 84.44 106 GLY A C 1
ATOM 787 O O . GLY A 1 106 ? 4.988 -3.717 -12.167 1.00 84.44 106 GLY A O 1
ATOM 788 N N . GLN A 1 107 ? 5.130 -5.507 -13.527 1.00 87.50 107 GLN A N 1
ATOM 789 C CA . GLN A 1 107 ? 5.689 -6.421 -12.525 1.00 87.50 107 GLN A CA 1
ATOM 790 C C . GLN A 1 107 ? 7.117 -6.017 -12.136 1.00 87.50 107 GLN A C 1
ATOM 792 O O . GLN A 1 107 ? 7.894 -5.590 -12.984 1.00 87.50 107 GLN A O 1
ATOM 797 N N . ALA A 1 108 ? 7.477 -6.202 -10.863 1.00 89.88 108 ALA A N 1
ATOM 798 C CA . ALA A 1 108 ? 8.820 -5.921 -10.359 1.00 89.88 108 ALA A CA 1
ATOM 799 C C . ALA A 1 108 ? 9.270 -6.994 -9.346 1.00 89.88 108 ALA A C 1
ATOM 801 O O . ALA A 1 108 ? 8.450 -7.441 -8.530 1.00 89.88 108 ALA A O 1
ATOM 802 N N . PRO A 1 109 ? 10.555 -7.407 -9.351 1.00 93.06 109 PRO A N 1
ATOM 803 C CA . PRO A 1 109 ? 11.095 -8.334 -8.358 1.00 93.06 109 PRO A CA 1
ATOM 804 C C . PRO A 1 109 ? 10.896 -7.812 -6.929 1.00 93.06 109 PRO A C 1
ATOM 806 O O . PRO A 1 109 ? 11.227 -6.667 -6.640 1.00 93.06 109 PRO A O 1
ATOM 809 N N . GLY A 1 110 ? 10.354 -8.651 -6.041 1.00 91.75 110 GLY A N 1
ATOM 810 C CA . GLY A 1 110 ? 10.040 -8.297 -4.649 1.00 91.75 110 GLY A CA 1
ATOM 811 C C . GLY A 1 110 ? 8.549 -8.103 -4.340 1.00 91.75 110 GLY A C 1
ATOM 812 O O . GLY A 1 110 ? 8.176 -8.128 -3.172 1.00 91.75 110 GLY A O 1
ATOM 813 N N . GLY A 1 111 ? 7.663 -7.999 -5.343 1.00 89.88 111 GLY A N 1
ATOM 814 C CA . GLY A 1 111 ? 6.232 -7.725 -5.107 1.00 89.88 111 GLY A CA 1
ATOM 815 C C . GLY A 1 111 ? 5.520 -8.755 -4.215 1.00 89.88 111 GLY A C 1
ATOM 816 O O . GLY A 1 111 ? 4.715 -8.386 -3.365 1.00 89.88 111 GLY A O 1
ATOM 817 N N . HIS A 1 112 ? 5.871 -10.041 -4.333 1.00 89.81 112 HIS A N 1
ATOM 818 C CA . HIS A 1 112 ? 5.362 -11.086 -3.434 1.00 89.81 112 HIS A CA 1
ATOM 819 C C . HIS A 1 112 ? 5.929 -10.994 -2.008 1.00 89.81 112 HIS A C 1
ATOM 821 O O . HIS A 1 112 ? 5.261 -11.430 -1.079 1.00 89.81 112 HIS A O 1
ATOM 827 N N . ASN A 1 113 ? 7.124 -10.426 -1.817 1.00 91.69 113 ASN A N 1
ATOM 828 C CA . ASN A 1 113 ? 7.745 -10.275 -0.497 1.00 91.69 113 ASN A CA 1
ATOM 829 C C . ASN A 1 113 ? 7.135 -9.113 0.299 1.00 91.69 113 ASN A C 1
ATOM 831 O O . ASN A 1 113 ? 7.105 -9.167 1.523 1.00 91.69 113 ASN A O 1
ATOM 835 N N . VAL A 1 114 ? 6.592 -8.099 -0.387 1.00 93.19 114 VAL A N 1
ATOM 836 C CA . VAL A 1 114 ? 5.729 -7.089 0.248 1.00 93.19 114 VAL A CA 1
ATOM 837 C C . VAL A 1 114 ? 4.445 -7.749 0.760 1.00 93.19 114 VAL A C 1
ATOM 839 O O . VAL A 1 114 ? 4.060 -7.535 1.902 1.00 93.19 114 VAL A O 1
ATOM 842 N N . ILE A 1 115 ? 3.813 -8.601 -0.057 1.00 90.69 115 ILE A N 1
ATOM 843 C CA . ILE A 1 115 ? 2.590 -9.323 0.327 1.00 90.69 115 ILE A CA 1
ATOM 844 C C . ILE A 1 115 ? 2.851 -10.285 1.497 1.00 90.69 115 ILE A C 1
ATOM 846 O O . ILE A 1 115 ? 2.063 -10.288 2.439 1.00 90.69 115 ILE A O 1
ATOM 850 N N . SER A 1 116 ? 3.948 -11.055 1.475 1.00 90.75 116 SER A N 1
ATOM 851 C CA . SER A 1 116 ? 4.288 -11.942 2.597 1.00 90.75 116 SER A CA 1
ATOM 852 C C . SER A 1 116 ? 4.605 -11.145 3.860 1.00 90.75 116 SER A C 1
ATOM 854 O O . SER A 1 116 ? 4.007 -11.418 4.884 1.00 90.75 116 SER A O 1
ATOM 856 N N . GLY A 1 117 ? 5.415 -10.082 3.787 1.00 91.94 117 GLY A N 1
ATOM 857 C CA . GLY A 1 117 ? 5.724 -9.256 4.961 1.00 91.94 117 GLY A CA 1
ATOM 858 C C . GLY A 1 117 ? 4.495 -8.602 5.609 1.00 91.94 117 GLY A C 1
ATOM 859 O O . GLY A 1 117 ? 4.455 -8.461 6.829 1.00 91.94 117 GLY A O 1
ATOM 860 N N . ILE A 1 118 ? 3.470 -8.248 4.821 1.00 92.75 118 ILE A N 1
ATOM 861 C CA . ILE A 1 118 ? 2.169 -7.797 5.347 1.00 92.75 118 ILE A CA 1
ATOM 862 C C . ILE A 1 118 ? 1.426 -8.958 6.023 1.00 92.75 118 ILE A C 1
ATOM 864 O O . ILE A 1 118 ? 0.899 -8.780 7.118 1.00 92.75 118 ILE A O 1
ATOM 868 N N . PHE A 1 119 ? 1.381 -10.136 5.394 1.00 91.06 119 PHE A N 1
ATOM 869 C CA . PHE A 1 119 ? 0.743 -11.327 5.961 1.00 91.06 119 PHE A CA 1
ATOM 870 C C . PHE A 1 119 ? 1.404 -11.749 7.281 1.00 91.06 119 PHE A C 1
ATOM 872 O O . PHE A 1 119 ? 0.722 -11.832 8.297 1.00 91.06 119 PHE A O 1
ATOM 879 N N . ASP A 1 120 ? 2.725 -11.925 7.285 1.00 90.31 120 ASP A N 1
ATOM 880 C CA . ASP A 1 120 ? 3.525 -12.324 8.444 1.00 90.31 120 ASP A CA 1
ATOM 881 C C . ASP A 1 120 ? 3.291 -11.353 9.620 1.00 90.31 120 ASP A C 1
ATOM 883 O O . ASP A 1 120 ? 2.957 -11.777 10.726 1.00 90.31 120 ASP A O 1
ATOM 887 N N . TYR A 1 121 ? 3.332 -10.036 9.365 1.00 89.94 121 TYR A N 1
ATOM 888 C CA . TYR A 1 121 ? 3.042 -9.017 10.381 1.00 89.94 121 TYR A CA 1
ATOM 889 C C . TYR A 1 121 ? 1.610 -9.112 10.932 1.00 89.94 121 TYR A C 1
ATOM 891 O O . TYR A 1 121 ? 1.412 -9.025 12.144 1.00 89.94 121 TYR A O 1
ATOM 899 N N . LEU A 1 122 ? 0.602 -9.324 10.080 1.00 89.50 122 LEU A N 1
ATOM 900 C CA . LEU A 1 122 ? -0.785 -9.493 10.526 1.00 89.50 122 LEU A CA 1
ATOM 901 C C . LEU A 1 122 ? -0.969 -10.767 11.368 1.00 89.50 122 LEU A C 1
ATOM 903 O O . LEU A 1 122 ? -1.680 -10.739 12.374 1.00 89.50 122 LEU A O 1
ATOM 907 N N . GLN A 1 123 ? -0.298 -11.861 11.007 1.00 86.44 123 GLN A N 1
ATOM 908 C CA . GLN A 1 123 ? -0.382 -13.132 11.728 1.00 86.44 123 GLN A CA 1
ATOM 909 C C . GLN A 1 123 ? 0.373 -13.118 13.063 1.00 86.44 123 GLN A C 1
ATOM 911 O O . GLN A 1 123 ? -0.105 -13.717 14.028 1.00 86.44 123 GLN A O 1
ATOM 916 N N . ASP A 1 124 ? 1.505 -12.419 13.158 1.00 86.25 124 ASP A N 1
ATOM 917 C CA . ASP A 1 124 ? 2.278 -12.318 14.399 1.00 86.25 124 ASP A CA 1
ATOM 918 C C . ASP A 1 124 ? 1.751 -11.224 15.336 1.00 86.25 124 ASP A C 1
ATOM 920 O O . ASP A 1 124 ? 1.571 -11.479 16.533 1.00 86.25 124 ASP A O 1
ATOM 924 N N . SER A 1 125 ? 1.487 -10.028 14.796 1.00 83.19 125 SER A N 1
ATOM 925 C CA . SER A 1 125 ? 1.225 -8.792 15.551 1.00 83.19 125 SER A CA 1
ATOM 926 C C . SER A 1 125 ? -0.237 -8.339 15.600 1.00 83.19 125 SER A C 1
ATOM 928 O O . SER A 1 125 ? -0.518 -7.419 16.362 1.00 83.19 125 SER A O 1
ATOM 930 N N . ALA A 1 126 ? -1.164 -8.934 14.839 1.00 85.00 126 ALA A N 1
ATOM 931 C CA . ALA A 1 126 ? -2.584 -8.541 14.820 1.00 85.00 126 ALA A CA 1
ATOM 932 C C . ALA A 1 126 ? -3.516 -9.769 14.699 1.00 85.00 126 ALA A C 1
ATOM 934 O O . ALA A 1 126 ? -4.309 -9.907 13.764 1.00 85.00 126 ALA A O 1
ATOM 935 N N . LYS A 1 127 ? -3.379 -10.723 15.626 1.00 84.94 127 LYS A N 1
ATOM 936 C CA . LYS A 1 127 ? -3.879 -12.102 15.470 1.00 84.94 127 LYS A CA 1
ATOM 937 C C . LYS A 1 127 ? -5.383 -12.213 15.194 1.00 84.94 127 LYS A C 1
ATOM 939 O O . LYS A 1 127 ? -6.228 -11.751 15.957 1.00 84.94 127 LYS A O 1
ATOM 944 N N . GLY A 1 128 ? -5.713 -12.918 14.109 1.00 84.19 128 GLY A N 1
ATOM 945 C CA . GLY A 1 128 ? -7.084 -13.061 13.607 1.00 84.19 128 GLY A CA 1
ATOM 946 C C . GLY A 1 128 ? -7.522 -11.950 12.646 1.00 84.19 128 GLY A C 1
ATOM 947 O O . GLY A 1 128 ? -8.721 -11.814 12.408 1.00 84.19 128 GLY A O 1
ATOM 948 N N . SER A 1 129 ? -6.571 -11.169 12.130 1.00 90.44 129 SER A N 1
ATOM 949 C CA . SER A 1 129 ? -6.724 -10.319 10.944 1.00 90.44 129 SER A CA 1
ATOM 950 C C . SER A 1 129 ? -6.976 -11.129 9.663 1.00 90.44 129 SER A C 1
ATOM 952 O O . SER A 1 129 ? -6.798 -12.347 9.634 1.00 90.44 129 SER A O 1
ATOM 954 N N . THR A 1 130 ? -7.353 -10.443 8.583 1.00 88.50 130 THR A N 1
ATOM 955 C CA . THR A 1 130 ? -7.574 -11.032 7.253 1.00 88.50 130 THR A CA 1
ATOM 956 C C . THR A 1 130 ? -6.925 -10.171 6.170 1.00 88.50 130 THR A C 1
ATOM 958 O O . THR A 1 130 ? -7.121 -8.954 6.144 1.00 88.50 130 THR A O 1
ATOM 961 N N . LEU A 1 131 ? -6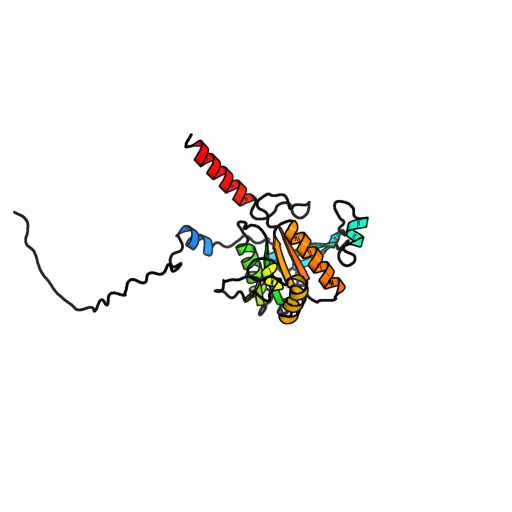.181 -10.795 5.250 1.00 90.75 131 LEU A N 1
ATOM 962 C CA . LEU A 1 131 ? -5.530 -10.125 4.121 1.00 90.75 131 LEU A CA 1
ATOM 963 C C . LEU A 1 131 ? -6.228 -10.487 2.801 1.00 90.75 131 LEU A C 1
ATOM 965 O O . LEU A 1 131 ? -6.350 -11.661 2.466 1.00 90.75 131 LEU A O 1
ATOM 969 N N . TYR A 1 132 ? -6.647 -9.489 2.023 1.00 88.62 132 TYR A N 1
ATOM 970 C CA . TYR A 1 132 ? -7.365 -9.660 0.758 1.00 88.62 132 TYR A CA 1
ATOM 971 C C . TYR A 1 132 ? -6.521 -9.200 -0.439 1.00 88.62 132 TYR A C 1
ATOM 973 O O . TYR A 1 132 ? -6.303 -8.007 -0.646 1.00 88.62 132 TYR A O 1
ATOM 981 N N . GLY A 1 133 ? -6.065 -10.142 -1.265 1.00 88.06 133 GLY A N 1
ATOM 982 C CA . GLY A 1 133 ? -5.312 -9.874 -2.490 1.00 88.06 133 GLY A CA 1
ATOM 983 C C . GLY A 1 133 ? -6.230 -9.554 -3.670 1.00 88.06 133 GLY A C 1
ATOM 984 O O . GLY A 1 133 ? -6.885 -10.451 -4.208 1.00 88.06 133 GLY A O 1
ATOM 985 N N . PHE A 1 134 ? -6.262 -8.294 -4.105 1.00 85.56 134 PHE A N 1
ATOM 986 C CA . PHE A 1 134 ? -7.067 -7.840 -5.241 1.00 85.56 134 PHE A CA 1
ATOM 987 C C . PHE A 1 134 ? -6.458 -8.243 -6.592 1.00 85.56 134 PHE A C 1
ATOM 989 O O . PHE A 1 134 ? -5.269 -8.062 -6.867 1.00 85.56 134 PHE A O 1
ATOM 996 N N . ARG A 1 135 ? -7.303 -8.809 -7.458 1.00 80.81 135 ARG A N 1
ATOM 997 C CA . ARG A 1 135 ? -6.915 -9.533 -8.672 1.00 80.81 135 ARG A CA 1
ATOM 998 C C . ARG A 1 135 ? -6.927 -8.618 -9.900 1.00 80.81 135 ARG A C 1
ATOM 1000 O O . ARG A 1 135 ? -7.976 -8.124 -10.302 1.00 80.81 135 ARG A O 1
ATOM 1007 N N . GLY A 1 136 ? -5.772 -8.468 -10.551 1.00 76.50 136 GLY A N 1
ATOM 1008 C CA . GLY A 1 136 ? -5.650 -7.748 -11.828 1.00 76.50 136 GLY A CA 1
ATOM 1009 C C . GLY A 1 136 ? -5.457 -6.232 -11.712 1.00 76.50 136 GLY A C 1
ATOM 1010 O O . GLY A 1 136 ? -5.949 -5.499 -12.564 1.00 76.50 136 GLY A O 1
ATOM 1011 N N . GLY A 1 137 ? -4.751 -5.753 -10.683 1.00 76.88 137 GLY A N 1
ATOM 1012 C CA . GLY A 1 137 ? -4.476 -4.324 -10.488 1.00 76.88 137 GLY A CA 1
ATOM 1013 C C . GLY A 1 137 ? -5.613 -3.569 -9.798 1.00 76.88 137 GLY A C 1
ATOM 1014 O O . GLY A 1 137 ? -6.491 -4.209 -9.218 1.00 76.88 137 GLY A O 1
ATOM 1015 N N . PRO A 1 138 ? -5.624 -2.220 -9.844 1.00 69.81 138 PRO A N 1
ATOM 1016 C CA . PRO A 1 138 ? -6.655 -1.390 -9.207 1.00 69.81 138 PRO A CA 1
ATOM 1017 C C . PRO A 1 138 ? -8.074 -1.783 -9.621 1.00 69.81 138 PRO A C 1
ATOM 1019 O O . PRO A 1 138 ? -8.995 -1.787 -8.806 1.00 69.81 138 PRO A O 1
ATOM 1022 N N . ALA A 1 139 ? -8.209 -2.230 -10.870 1.00 72.25 139 ALA A N 1
ATOM 1023 C CA . ALA A 1 139 ? -9.366 -2.936 -11.385 1.00 72.25 139 ALA A CA 1
ATOM 1024 C C . ALA A 1 139 ? -9.947 -3.966 -10.392 1.00 72.25 139 ALA A C 1
ATOM 1026 O O . ALA A 1 139 ? -11.148 -3.953 -10.175 1.00 72.25 139 ALA A O 1
ATOM 1027 N N . GLY A 1 140 ? -9.142 -4.826 -9.763 1.00 71.56 140 GLY A N 1
ATOM 1028 C CA . GLY A 1 140 ? -9.617 -5.852 -8.825 1.00 71.56 140 GLY A CA 1
ATOM 1029 C C . GLY A 1 140 ? -10.346 -5.294 -7.597 1.00 71.56 140 GLY A C 1
ATOM 1030 O O . GLY A 1 140 ? -11.405 -5.816 -7.240 1.00 71.56 140 GLY A O 1
ATOM 1031 N N . ILE A 1 141 ? -9.823 -4.208 -7.004 1.00 73.44 141 ILE A N 1
ATOM 1032 C CA . ILE A 1 141 ? -10.473 -3.468 -5.898 1.00 73.44 141 ILE A CA 1
ATOM 1033 C C . ILE A 1 141 ? -11.867 -3.048 -6.337 1.00 73.44 141 ILE A C 1
ATOM 1035 O O . ILE A 1 141 ? -12.868 -3.326 -5.689 1.00 73.44 141 ILE A O 1
ATOM 1039 N N . MET A 1 142 ? -11.912 -2.430 -7.507 1.00 73.81 142 MET A N 1
ATOM 1040 C CA . MET A 1 142 ? -13.081 -1.797 -8.085 1.00 73.81 142 MET A CA 1
ATOM 1041 C C . MET A 1 142 ? -14.116 -2.787 -8.636 1.00 73.81 142 MET A C 1
ATOM 1043 O O . MET A 1 142 ? -15.021 -2.369 -9.334 1.00 73.81 142 MET A O 1
ATOM 1047 N N . LYS A 1 143 ? -13.986 -4.096 -8.384 1.00 71.94 143 LYS A N 1
ATOM 1048 C CA . LYS A 1 143 ? -14.846 -5.144 -8.975 1.00 71.94 143 LYS A CA 1
ATOM 1049 C C . LYS A 1 143 ? -15.334 -6.177 -7.961 1.00 71.94 143 LYS A C 1
ATOM 1051 O O . LYS A 1 143 ? -15.883 -7.200 -8.366 1.00 71.94 143 LYS A O 1
ATOM 1056 N N . CYS A 1 144 ? -15.066 -5.985 -6.664 1.00 72.19 144 CYS A N 1
ATOM 1057 C CA . CYS A 1 144 ? -15.122 -7.060 -5.662 1.00 72.19 144 CYS A CA 1
ATOM 1058 C C . CYS A 1 144 ? -14.274 -8.300 -6.047 1.00 72.19 144 CYS A C 1
ATOM 1060 O O . CYS A 1 144 ? -14.609 -9.417 -5.656 1.00 72.19 144 CYS A O 1
ATOM 1062 N N . LYS A 1 145 ? -13.182 -8.153 -6.817 1.00 76.81 145 LYS A N 1
ATOM 1063 C CA . LYS A 1 145 ? -12.384 -9.294 -7.309 1.00 76.81 145 LYS A CA 1
ATOM 1064 C C . LYS A 1 145 ? -11.096 -9.453 -6.513 1.00 76.81 145 LYS A C 1
ATOM 1066 O O . LYS A 1 145 ? -10.050 -8.912 -6.865 1.00 76.81 145 LYS A O 1
ATOM 1071 N N . TYR A 1 146 ? -11.193 -10.234 -5.444 1.00 79.75 146 TYR A N 1
ATOM 1072 C CA . TYR A 1 146 ? -10.120 -10.546 -4.501 1.00 79.75 146 TYR A CA 1
ATOM 1073 C C . TYR A 1 146 ? -9.986 -12.059 -4.263 1.00 79.75 146 TYR A C 1
ATOM 1075 O O . TYR A 1 146 ? -10.814 -12.854 -4.706 1.00 79.75 146 TYR A O 1
ATOM 1083 N N . VAL A 1 147 ? -8.937 -12.454 -3.545 1.00 77.81 147 VAL A N 1
ATOM 1084 C CA . VAL A 1 147 ? -8.945 -13.636 -2.667 1.00 77.81 147 VAL A CA 1
ATOM 1085 C C . VAL A 1 147 ? -8.602 -13.214 -1.258 1.00 77.81 147 VAL A C 1
ATOM 1087 O O . VAL A 1 147 ? -7.782 -12.322 -1.076 1.00 77.81 147 VAL A O 1
ATOM 1090 N N . GLU A 1 148 ? -9.163 -13.909 -0.279 1.00 82.19 148 GLU A N 1
ATOM 1091 C CA . GLU A 1 148 ? -8.520 -14.026 1.023 1.00 82.19 148 GLU A CA 1
ATOM 1092 C C . GLU A 1 148 ? -7.198 -14.791 0.852 1.00 82.19 148 GLU A C 1
ATOM 1094 O O . GLU A 1 148 ? -7.166 -15.885 0.284 1.00 82.19 148 GLU A O 1
ATOM 1099 N N . LEU A 1 149 ? -6.094 -14.176 1.271 1.00 76.19 149 LEU A N 1
ATOM 1100 C CA . LEU A 1 149 ? -4.763 -14.763 1.220 1.00 76.19 149 LEU A CA 1
ATOM 1101 C C . LEU A 1 149 ? -4.552 -15.600 2.479 1.00 76.19 149 LEU A C 1
ATOM 1103 O O . LEU A 1 149 ? -4.042 -15.121 3.487 1.00 76.19 149 LEU A O 1
ATOM 1107 N N . THR A 1 150 ? -4.964 -16.861 2.394 1.00 69.62 150 THR A N 1
ATOM 1108 C CA . THR A 1 150 ? -4.481 -17.928 3.275 1.00 69.62 150 THR A CA 1
ATOM 1109 C C . THR A 1 150 ? -3.081 -18.377 2.831 1.00 69.62 150 THR A C 1
ATOM 1111 O O . THR A 1 150 ? -2.509 -17.834 1.883 1.00 69.62 150 THR A O 1
ATOM 1114 N N . SER A 1 151 ? -2.538 -19.415 3.470 1.00 60.50 151 SER A N 1
ATOM 1115 C CA . SER A 1 151 ? -1.277 -20.067 3.088 1.00 60.50 151 SER A CA 1
ATOM 1116 C C . SER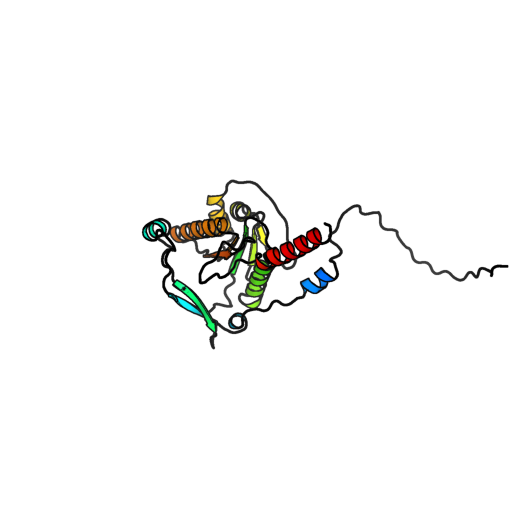 A 1 151 ? -1.199 -20.529 1.619 1.00 60.50 151 SER A C 1
ATOM 1118 O O . SER A 1 151 ? -0.094 -20.657 1.094 1.00 60.50 151 SER A O 1
ATOM 1120 N N . ASP A 1 152 ? -2.335 -20.746 0.937 1.00 42.97 152 ASP A N 1
ATOM 1121 C CA . ASP A 1 152 ? -2.396 -21.596 -0.267 1.00 42.97 152 ASP A CA 1
ATOM 1122 C C . ASP A 1 152 ? -3.062 -20.961 -1.521 1.00 42.97 152 ASP A C 1
ATOM 1124 O O . ASP A 1 152 ? -3.132 -21.605 -2.568 1.00 42.97 152 ASP A O 1
ATOM 1128 N N . GLY A 1 153 ? -3.576 -19.720 -1.471 1.00 36.22 153 GLY A N 1
ATOM 1129 C CA . GLY A 1 153 ? -4.519 -19.197 -2.492 1.00 36.22 153 GLY A CA 1
ATOM 1130 C C . GLY A 1 153 ? -3.998 -18.161 -3.517 1.00 36.22 153 GLY A C 1
ATOM 1131 O O . GLY A 1 153 ? -3.512 -17.098 -3.133 1.00 36.22 153 GLY A O 1
ATOM 1132 N N . ARG A 1 154 ? -4.195 -18.389 -4.837 1.00 31.56 154 ARG A N 1
ATOM 1133 C CA . ARG A 1 154 ? -3.992 -17.401 -5.946 1.00 31.56 154 ARG A CA 1
ATOM 1134 C C . ARG A 1 154 ? -4.896 -17.681 -7.174 1.00 31.56 154 ARG A C 1
ATOM 1136 O O . ARG A 1 154 ? -4.958 -18.831 -7.575 1.00 31.56 154 ARG A O 1
ATOM 1143 N N . ASP A 1 155 ? -5.539 -16.666 -7.798 1.00 30.14 155 ASP A N 1
ATOM 1144 C CA . ASP A 1 155 ? -6.241 -16.754 -9.125 1.00 30.14 155 ASP A CA 1
ATOM 1145 C C . ASP A 1 155 ? -6.735 -15.362 -9.689 1.00 30.14 155 ASP A C 1
ATOM 1147 O O . ASP A 1 155 ? -6.238 -14.336 -9.224 1.00 30.14 155 ASP A O 1
ATOM 1151 N N . LYS A 1 156 ? -7.666 -15.268 -10.685 1.00 27.50 156 LYS A N 1
ATOM 1152 C CA . LYS A 1 156 ? -8.065 -14.044 -11.497 1.00 27.50 156 LYS A CA 1
ATOM 1153 C C . LYS A 1 156 ? -9.609 -13.662 -11.458 1.00 27.50 156 LYS A C 1
ATOM 1155 O O . LYS A 1 156 ? -10.269 -14.164 -10.558 1.00 27.50 156 LYS A O 1
ATOM 1160 N N . ILE A 1 157 ? -10.324 -12.804 -12.247 1.00 33.03 157 ILE A N 1
ATOM 1161 C CA . ILE A 1 157 ? -10.125 -12.074 -13.542 1.00 33.03 157 ILE A CA 1
ATOM 1162 C C . ILE A 1 157 ? -11.197 -10.941 -13.877 1.00 33.03 157 ILE A C 1
ATOM 1164 O O . ILE A 1 157 ? -12.374 -11.121 -13.575 1.00 33.03 157 ILE A O 1
ATOM 1168 N N . GLU A 1 158 ? -10.818 -9.827 -14.556 1.00 31.34 158 GLU A N 1
ATOM 1169 C CA . GLU A 1 158 ? -11.590 -8.926 -15.513 1.00 31.34 158 GLU A CA 1
ATOM 1170 C C . GLU A 1 158 ? -12.839 -8.019 -15.167 1.00 31.34 158 GLU A C 1
ATOM 1172 O O . GLU A 1 158 ? -13.375 -8.101 -14.073 1.00 31.34 158 GLU A O 1
ATOM 1177 N N . THR A 1 159 ? -13.253 -7.144 -16.138 1.00 36.09 159 THR A N 1
ATOM 1178 C CA . THR A 1 159 ? -14.493 -6.277 -16.379 1.00 36.09 159 THR A CA 1
ATOM 1179 C C . THR A 1 159 ? -14.763 -4.935 -15.609 1.00 36.09 159 THR A C 1
ATOM 1181 O O . THR A 1 159 ? -14.529 -4.943 -14.419 1.00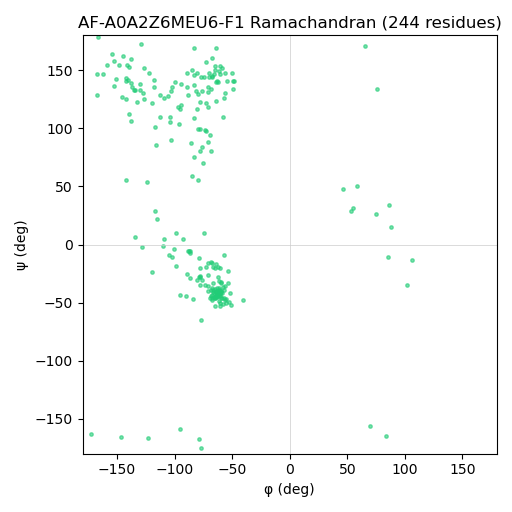 36.09 159 THR A O 1
ATOM 1184 N N . PRO A 1 160 ? -15.155 -3.765 -16.198 1.00 38.69 160 PRO A N 1
ATOM 1185 C CA . PRO A 1 160 ? -14.522 -2.457 -15.847 1.00 38.69 160 PRO A CA 1
ATOM 1186 C C . PRO A 1 160 ? -15.274 -1.227 -15.194 1.00 38.69 160 PRO A C 1
ATOM 1188 O O . PRO A 1 160 ? -14.771 -0.112 -15.358 1.00 38.69 160 PRO A O 1
ATOM 1191 N N . GLU A 1 161 ? -16.343 -1.324 -14.396 1.00 48.66 161 GLU A N 1
ATOM 1192 C CA . GLU A 1 161 ? -17.217 -0.180 -13.966 1.00 48.66 161 GLU A CA 1
ATOM 1193 C C . GLU A 1 161 ? -16.758 0.652 -12.722 1.00 48.66 161 GLU A C 1
ATOM 1195 O O . GLU A 1 161 ? -17.445 0.793 -11.712 1.00 48.66 161 GLU A O 1
ATOM 1200 N N . GLN A 1 162 ? -15.567 1.242 -12.791 1.00 56.22 162 GLN A N 1
ATOM 1201 C CA . GLN A 1 162 ? -14.603 1.152 -11.686 1.00 56.22 162 GLN A CA 1
ATOM 1202 C C . GLN A 1 162 ? -14.758 2.009 -10.384 1.00 56.22 162 GLN A C 1
ATOM 1204 O O . GLN A 1 162 ? -14.910 1.429 -9.311 1.00 56.22 162 GLN A O 1
ATOM 1209 N N . PHE A 1 163 ? -14.666 3.348 -10.371 1.00 54.94 163 PHE A N 1
ATOM 1210 C CA . PHE A 1 163 ? -14.311 4.063 -9.112 1.00 54.94 163 PHE A CA 1
ATOM 1211 C C . PHE A 1 163 ? -15.307 3.975 -7.934 1.00 54.94 163 PHE A C 1
ATOM 1213 O O . PHE A 1 163 ? -14.879 3.702 -6.813 1.00 54.94 163 PHE A O 1
ATOM 1220 N N . LYS A 1 164 ? -16.622 4.149 -8.144 1.00 60.94 164 LYS A N 1
ATOM 1221 C CA . LYS A 1 164 ? -17.627 4.033 -7.056 1.00 60.94 164 LYS A CA 1
ATOM 1222 C C . LYS A 1 164 ? -17.637 2.632 -6.429 1.00 60.94 164 LYS A C 1
ATOM 1224 O O . LYS A 1 164 ? -17.855 2.476 -5.230 1.00 60.94 164 LYS A O 1
ATOM 1229 N N . GLN A 1 165 ? -17.322 1.618 -7.232 1.00 64.06 165 GLN A N 1
ATOM 1230 C CA . GLN A 1 165 ? -17.248 0.230 -6.793 1.00 64.06 165 GLN A CA 1
ATOM 1231 C C . GLN A 1 165 ? -16.034 -0.040 -5.881 1.00 64.06 165 GLN A C 1
ATOM 1233 O O . GLN A 1 165 ? -16.044 -1.045 -5.170 1.00 64.06 165 GLN A O 1
ATOM 1238 N N . ALA A 1 166 ? -15.016 0.839 -5.826 1.00 60.50 166 ALA A N 1
ATOM 1239 C CA . ALA A 1 166 ? -13.970 0.760 -4.797 1.00 60.50 166 ALA A CA 1
ATOM 1240 C C . ALA A 1 166 ? -14.549 1.008 -3.400 1.00 60.50 166 ALA A C 1
ATOM 1242 O O . ALA A 1 166 ? -14.366 0.174 -2.521 1.00 60.50 166 ALA A O 1
ATOM 1243 N N . GLU A 1 167 ? -15.274 2.116 -3.212 1.00 67.00 167 GLU A N 1
ATOM 1244 C CA . GLU A 1 167 ? -15.938 2.462 -1.947 1.00 67.00 167 GLU A CA 1
ATOM 1245 C C . GLU A 1 167 ? -16.932 1.367 -1.536 1.00 67.00 167 GLU A C 1
ATOM 1247 O O . GLU A 1 167 ? -16.895 0.886 -0.405 1.00 67.00 167 GLU A O 1
ATOM 1252 N N . GLU A 1 168 ? -17.763 0.894 -2.470 1.00 76.06 168 GLU A N 1
ATOM 1253 C CA . GLU A 1 168 ? -18.707 -0.201 -2.212 1.00 76.06 168 GLU A CA 1
ATOM 1254 C C . GLU A 1 168 ? -17.997 -1.508 -1.827 1.00 76.06 168 GLU A C 1
ATOM 1256 O O . GLU A 1 168 ? -18.435 -2.182 -0.898 1.00 76.06 168 GLU A O 1
ATOM 1261 N N . THR A 1 169 ? -16.881 -1.860 -2.478 1.00 73.94 169 THR A N 1
ATOM 1262 C CA . THR A 1 169 ? -16.094 -3.063 -2.141 1.00 73.94 169 THR A CA 1
ATOM 1263 C C . THR A 1 169 ? -15.417 -2.934 -0.777 1.00 73.94 169 THR A C 1
ATOM 1265 O O . THR A 1 169 ? -15.456 -3.869 0.022 1.00 73.94 169 THR A O 1
ATOM 1268 N N . VAL A 1 170 ? -14.815 -1.777 -0.503 1.00 75.19 170 VAL A N 1
ATOM 1269 C CA . VAL A 1 170 ? -14.102 -1.463 0.741 1.00 75.19 170 VAL A CA 1
ATOM 1270 C C . VAL A 1 170 ? -15.055 -1.464 1.937 1.00 75.19 170 VAL A C 1
ATOM 1272 O O . VAL A 1 170 ? -14.756 -2.106 2.943 1.00 75.19 170 VAL A O 1
ATOM 1275 N N . ASN A 1 171 ? -16.235 -0.853 1.800 1.00 78.75 171 ASN A N 1
ATOM 1276 C CA . ASN A 1 171 ? -17.274 -0.849 2.832 1.00 78.75 171 ASN A CA 1
ATOM 1277 C C . ASN A 1 171 ? -17.947 -2.227 2.991 1.00 78.75 171 ASN A C 1
ATOM 1279 O O . ASN A 1 171 ? -18.246 -2.629 4.111 1.00 78.75 171 ASN A O 1
ATOM 1283 N N . LYS A 1 172 ? -18.141 -2.991 1.905 1.00 82.06 172 LYS A N 1
ATOM 1284 C CA . LYS A 1 172 ? -18.707 -4.356 1.947 1.00 82.06 172 LYS A CA 1
ATOM 1285 C C . LYS A 1 172 ? -17.781 -5.370 2.624 1.00 82.06 172 LYS A C 1
ATOM 1287 O O . LYS A 1 172 ? -18.262 -6.267 3.310 1.00 82.06 172 LYS A O 1
ATOM 1292 N N . LEU A 1 173 ? -16.471 -5.251 2.410 1.00 80.12 173 LEU A N 1
ATOM 1293 C CA . LEU A 1 173 ? -15.466 -6.020 3.148 1.00 80.12 173 LEU A CA 1
ATOM 1294 C C . LEU A 1 173 ? -15.227 -5.454 4.557 1.00 80.12 173 LEU A C 1
ATOM 1296 O O . LEU A 1 173 ? -14.758 -6.185 5.432 1.00 80.12 173 LEU A O 1
ATOM 1300 N N . ASP A 1 174 ? -15.586 -4.186 4.783 1.00 89.31 174 ASP A N 1
ATOM 1301 C CA . ASP A 1 174 ? -15.326 -3.432 6.011 1.00 89.31 174 ASP A CA 1
ATOM 1302 C C . ASP A 1 174 ? -13.806 -3.375 6.296 1.00 89.31 174 ASP A C 1
ATOM 1304 O O . ASP A 1 174 ? -13.332 -3.709 7.380 1.00 89.31 174 ASP A O 1
ATOM 1308 N N . LEU A 1 175 ? -13.019 -2.986 5.280 1.00 89.62 175 LEU A N 1
ATOM 1309 C CA . LEU A 1 175 ? -11.550 -2.920 5.359 1.00 89.62 175 LEU A CA 1
ATOM 1310 C C . LEU A 1 175 ? -11.063 -1.774 6.250 1.00 89.62 175 LEU A C 1
ATOM 1312 O O . LEU A 1 175 ? -11.505 -0.636 6.109 1.00 89.62 175 LEU A O 1
ATOM 1316 N N . ASP A 1 176 ? -10.080 -2.047 7.099 1.00 93.50 176 ASP A N 1
ATOM 1317 C CA . ASP A 1 176 ? -9.372 -1.044 7.905 1.00 93.50 176 ASP A CA 1
ATOM 1318 C C . ASP A 1 176 ? -8.195 -0.429 7.127 1.00 93.50 176 ASP A C 1
ATOM 1320 O O . ASP A 1 176 ? -7.862 0.742 7.314 1.00 93.50 176 ASP A O 1
ATOM 1324 N N . GLY A 1 177 ? -7.601 -1.191 6.199 1.00 93.69 177 GLY A N 1
ATOM 1325 C CA . GLY A 1 177 ? -6.471 -0.748 5.379 1.00 93.69 177 GLY A CA 1
ATOM 1326 C C . GLY A 1 177 ? -6.516 -1.227 3.924 1.00 93.69 177 GLY A C 1
ATOM 1327 O O . GLY A 1 177 ? -7.086 -2.274 3.618 1.00 93.69 177 GLY A O 1
ATOM 1328 N N . LEU A 1 178 ? -5.875 -0.480 3.022 1.00 92.12 178 LEU A N 1
ATOM 1329 C CA . LEU A 1 178 ? -5.696 -0.815 1.607 1.00 92.12 178 LEU A CA 1
ATOM 1330 C C . LEU A 1 178 ? -4.283 -0.439 1.131 1.00 92.12 178 LEU A C 1
ATOM 1332 O O . LEU A 1 178 ? -3.955 0.739 1.012 1.00 92.12 178 LEU A O 1
ATOM 1336 N N . VAL A 1 179 ? -3.453 -1.434 0.816 1.00 95.44 179 VAL A N 1
ATOM 1337 C CA . VAL A 1 179 ? -2.067 -1.242 0.363 1.00 95.44 179 VAL A CA 1
ATOM 1338 C C . VAL A 1 179 ? -1.976 -1.288 -1.165 1.00 95.44 179 VAL A C 1
ATOM 1340 O O . VAL A 1 179 ? -2.260 -2.316 -1.788 1.00 95.44 179 VAL A O 1
ATOM 1343 N N . VAL A 1 180 ? -1.542 -0.185 -1.776 1.00 89.62 180 VAL A N 1
ATOM 1344 C CA . VAL A 1 180 ? -1.374 -0.026 -3.228 1.00 89.62 180 VAL A CA 1
ATOM 1345 C C . VAL A 1 180 ? 0.105 -0.113 -3.597 1.00 89.62 180 VAL A C 1
ATOM 1347 O O . VAL A 1 180 ? 0.881 0.814 -3.379 1.00 89.62 180 VAL A O 1
ATOM 1350 N N . ILE A 1 181 ? 0.502 -1.242 -4.182 1.00 93.12 181 ILE A N 1
ATOM 1351 C CA . ILE A 1 181 ? 1.889 -1.540 -4.549 1.00 93.12 181 ILE A CA 1
ATOM 1352 C C . ILE A 1 181 ? 2.102 -1.185 -6.025 1.00 93.12 181 ILE A C 1
ATOM 1354 O O . ILE A 1 181 ? 1.671 -1.924 -6.913 1.00 93.12 181 ILE A O 1
ATOM 1358 N N . GLY A 1 182 ? 2.761 -0.064 -6.322 1.00 89.50 182 GLY A N 1
ATOM 1359 C CA . GLY A 1 182 ? 2.759 0.497 -7.677 1.00 89.50 182 GLY A CA 1
ATOM 1360 C C . GLY A 1 182 ? 3.791 1.592 -7.951 1.00 89.50 182 GLY A C 1
ATOM 1361 O O . GLY A 1 182 ? 4.561 1.965 -7.071 1.00 89.50 182 GLY A O 1
ATOM 1362 N N . GLY A 1 183 ? 3.807 2.074 -9.197 1.00 87.06 183 GLY A N 1
ATOM 1363 C CA . GLY A 1 183 ? 4.627 3.215 -9.627 1.00 87.06 183 GLY A CA 1
ATOM 1364 C C . GLY A 1 183 ? 4.018 4.563 -9.226 1.00 87.06 183 GLY A C 1
ATOM 1365 O O . GLY A 1 183 ? 3.064 4.618 -8.446 1.00 87.06 183 GLY A O 1
ATOM 1366 N N . ASP A 1 184 ? 4.547 5.641 -9.781 1.00 89.06 184 ASP A N 1
ATOM 1367 C CA . ASP A 1 184 ? 4.059 7.020 -9.654 1.00 89.06 184 ASP A CA 1
ATOM 1368 C C . ASP A 1 184 ? 2.555 7.165 -9.968 1.00 89.06 184 ASP A C 1
ATOM 1370 O O . ASP A 1 184 ? 1.798 7.603 -9.097 1.00 89.06 184 ASP A O 1
ATOM 1374 N N . ASP A 1 185 ? 2.086 6.676 -11.121 1.00 86.00 185 ASP A N 1
ATOM 1375 C CA . ASP A 1 185 ? 0.663 6.632 -11.511 1.00 86.00 185 ASP A CA 1
ATOM 1376 C C . ASP A 1 185 ? -0.203 5.972 -10.429 1.00 86.00 185 ASP A C 1
ATOM 1378 O O . ASP A 1 185 ? -1.314 6.394 -10.103 1.00 86.00 185 ASP A O 1
ATOM 1382 N N . SER A 1 186 ? 0.308 4.886 -9.851 1.00 86.00 186 SER A N 1
ATOM 1383 C CA . SER A 1 186 ? -0.436 4.066 -8.895 1.00 86.00 186 SER A CA 1
ATOM 1384 C C . SER A 1 186 ? -0.478 4.691 -7.504 1.00 86.00 186 SER A C 1
ATOM 1386 O O . SER A 1 186 ? -1.497 4.583 -6.828 1.00 86.00 186 SER A O 1
ATOM 1388 N N . ASN A 1 187 ? 0.594 5.368 -7.084 1.00 88.25 187 ASN A N 1
ATOM 1389 C CA . ASN A 1 187 ? 0.623 6.110 -5.824 1.00 88.25 187 ASN A CA 1
ATOM 1390 C C . ASN A 1 187 ? -0.156 7.434 -5.938 1.00 88.25 187 ASN A C 1
ATOM 1392 O O . ASN A 1 187 ? -0.805 7.836 -4.977 1.00 88.25 187 ASN A O 1
ATOM 1396 N N . THR A 1 188 ? -0.207 8.045 -7.126 1.00 86.69 188 THR A N 1
ATOM 1397 C CA . THR A 1 188 ? -1.104 9.172 -7.439 1.00 86.69 188 THR A CA 1
ATOM 1398 C C . THR A 1 188 ? -2.568 8.755 -7.284 1.00 86.69 188 THR A C 1
ATOM 1400 O O . THR A 1 188 ? -3.317 9.389 -6.541 1.00 86.69 188 THR A O 1
ATOM 1403 N N . ASN A 1 189 ? -2.965 7.627 -7.887 1.00 82.88 189 ASN A N 1
ATOM 1404 C CA . ASN A 1 189 ? -4.300 7.050 -7.696 1.00 82.88 189 ASN A CA 1
ATOM 1405 C C . ASN A 1 189 ? -4.577 6.664 -6.228 1.00 82.88 189 ASN A C 1
ATOM 1407 O O . ASN A 1 189 ? -5.691 6.868 -5.747 1.00 82.88 189 ASN A O 1
ATOM 1411 N N . ALA A 1 190 ? -3.582 6.151 -5.495 1.00 85.38 190 ALA A N 1
ATOM 1412 C CA . ALA A 1 190 ? -3.719 5.851 -4.067 1.00 85.38 190 ALA A CA 1
ATOM 1413 C C . ALA A 1 190 ? -3.965 7.117 -3.226 1.00 85.38 190 ALA A C 1
ATOM 1415 O O . ALA A 1 190 ? -4.819 7.099 -2.344 1.00 85.38 190 ALA A O 1
ATOM 1416 N N . CYS A 1 191 ? -3.272 8.220 -3.530 1.00 88.50 191 CYS A N 1
ATOM 1417 C CA . CYS A 1 191 ? -3.450 9.507 -2.858 1.00 88.50 191 CYS A CA 1
ATOM 1418 C C . CYS A 1 191 ? -4.843 10.104 -3.131 1.00 88.50 191 CYS A C 1
ATOM 1420 O O . CYS A 1 191 ? -5.540 10.507 -2.202 1.00 88.50 191 CYS A O 1
ATOM 1422 N N . LEU A 1 192 ? -5.301 10.075 -4.389 1.00 85.75 192 LEU A N 1
ATOM 1423 C CA . LEU A 1 192 ? -6.654 10.511 -4.767 1.00 85.75 192 LEU A CA 1
ATOM 1424 C C . LEU A 1 192 ? -7.746 9.675 -4.075 1.00 85.75 192 LEU A C 1
ATOM 1426 O O . LEU A 1 192 ? -8.749 10.223 -3.618 1.00 85.75 192 LEU A O 1
ATOM 1430 N N . LEU A 1 193 ? -7.545 8.358 -3.949 1.00 81.81 193 LEU A N 1
ATOM 1431 C CA . LEU A 1 193 ? -8.465 7.471 -3.231 1.00 81.81 193 LEU A CA 1
ATOM 1432 C C . LEU A 1 193 ? -8.458 7.732 -1.714 1.00 81.81 193 LEU A C 1
ATOM 1434 O O . LEU A 1 193 ? -9.516 7.720 -1.088 1.00 81.81 193 LEU A O 1
ATOM 1438 N N . ALA A 1 194 ? -7.288 8.004 -1.132 1.00 90.50 194 ALA A N 1
ATOM 1439 C CA . ALA A 1 194 ? -7.137 8.358 0.277 1.00 90.50 194 ALA A CA 1
ATOM 1440 C C . ALA A 1 194 ? -7.861 9.674 0.618 1.00 90.50 194 ALA A C 1
ATOM 1442 O O . ALA A 1 194 ? -8.590 9.742 1.608 1.00 90.50 194 ALA A O 1
ATOM 1443 N N . GLU A 1 195 ? -7.705 10.698 -0.226 1.00 90.00 195 GLU A N 1
ATOM 1444 C CA . GLU A 1 195 ? -8.379 11.995 -0.098 1.00 90.00 195 GLU A CA 1
ATOM 1445 C C . GLU A 1 195 ? -9.897 11.829 -0.220 1.00 90.00 195 GLU A C 1
ATOM 1447 O O . GLU A 1 195 ? -10.651 12.331 0.617 1.00 90.00 195 GLU A O 1
ATOM 1452 N N . TYR A 1 196 ? -10.350 11.031 -1.194 1.00 84.38 196 TYR A N 1
ATOM 1453 C CA . TYR A 1 196 ? -11.760 10.684 -1.341 1.00 84.38 196 TYR A CA 1
ATOM 1454 C C . TYR A 1 196 ? -12.310 10.006 -0.077 1.00 84.38 196 TYR A C 1
ATOM 1456 O O . TYR A 1 196 ? -13.302 10.480 0.479 1.00 84.38 196 TYR A O 1
ATOM 1464 N N . PHE A 1 197 ? -11.648 8.964 0.438 1.00 88.44 197 PHE A N 1
ATOM 1465 C CA . PHE A 1 197 ? -12.067 8.271 1.663 1.00 88.44 197 PHE A CA 1
ATOM 1466 C C . PHE A 1 197 ? -12.104 9.199 2.884 1.00 88.44 197 PHE A C 1
ATOM 1468 O O . PHE A 1 197 ? -13.086 9.165 3.630 1.00 88.44 197 PHE A O 1
ATOM 1475 N N . ARG A 1 198 ? -11.118 10.094 3.054 1.00 92.06 198 ARG A N 1
ATOM 1476 C CA . ARG A 1 198 ? -11.143 11.120 4.113 1.00 92.06 198 ARG A CA 1
ATOM 1477 C C . ARG A 1 198 ? -12.342 12.057 3.956 1.00 92.06 198 ARG A C 1
ATOM 1479 O O . ARG A 1 198 ? -13.102 12.211 4.907 1.00 92.06 198 ARG A O 1
ATOM 1486 N N . SER A 1 199 ? -12.582 12.587 2.752 1.00 90.38 199 SER A N 1
ATOM 1487 C CA . SER A 1 199 ? -13.722 13.476 2.455 1.00 90.38 199 SER A CA 1
ATOM 1488 C C . SER A 1 199 ? -15.099 12.828 2.684 1.00 90.38 199 SER A C 1
ATOM 1490 O O . SER A 1 199 ? -16.102 13.526 2.849 1.00 90.38 199 SER A O 1
ATOM 1492 N N . LYS A 1 200 ? -15.158 11.489 2.700 1.00 88.38 200 LYS A N 1
ATOM 1493 C CA . LYS A 1 200 ? -16.358 10.683 2.971 1.00 88.38 200 LYS A CA 1
ATOM 1494 C C . LYS A 1 200 ? -16.438 10.133 4.397 1.00 88.38 200 LYS A C 1
ATOM 1496 O O . LYS A 1 200 ? -17.452 9.533 4.737 1.00 88.38 200 LYS A O 1
ATOM 1501 N N . ASN A 1 201 ? -15.422 10.351 5.236 1.00 91.69 201 ASN A N 1
ATOM 1502 C CA . ASN A 1 201 ? -15.265 9.709 6.549 1.00 91.69 201 ASN A CA 1
ATOM 1503 C C . ASN A 1 201 ? -15.303 8.164 6.490 1.00 91.69 201 ASN A C 1
ATOM 1505 O O . ASN A 1 201 ? -15.741 7.506 7.434 1.00 91.69 201 ASN A O 1
ATOM 1509 N N . VAL A 1 202 ? -14.827 7.574 5.388 1.00 90.06 202 VAL A N 1
ATOM 1510 C CA . VAL A 1 202 ? -14.618 6.121 5.271 1.00 90.06 202 VAL A CA 1
ATOM 1511 C C . VAL A 1 202 ? -13.470 5.721 6.204 1.00 90.06 202 VAL A C 1
ATOM 1513 O O . VAL A 1 202 ? -12.434 6.385 6.228 1.00 90.06 202 VAL A O 1
ATOM 1516 N N . LYS A 1 203 ? -13.642 4.639 6.980 1.00 93.06 203 LYS A N 1
ATOM 1517 C CA . LYS A 1 203 ? -12.666 4.222 8.011 1.00 93.06 203 LYS A CA 1
ATOM 1518 C C . LYS A 1 203 ? -11.303 3.784 7.453 1.00 93.06 203 LYS A C 1
ATOM 1520 O O . LYS A 1 203 ? -10.329 3.710 8.191 1.00 93.06 203 LYS A O 1
ATOM 1525 N N . THR A 1 204 ? -11.257 3.428 6.172 1.00 92.56 204 THR A N 1
ATOM 1526 C CA . THR A 1 204 ? -10.151 2.698 5.551 1.00 92.56 204 THR A CA 1
ATOM 1527 C C . THR A 1 204 ? -8.961 3.597 5.244 1.00 92.56 204 THR A C 1
ATOM 1529 O O . THR A 1 204 ? -9.059 4.537 4.455 1.00 92.56 204 THR A O 1
ATOM 1532 N N . HIS A 1 205 ? -7.800 3.254 5.793 1.00 93.56 205 HIS A N 1
ATOM 1533 C CA . HIS A 1 205 ? -6.539 3.912 5.468 1.00 93.56 205 HIS A CA 1
ATOM 1534 C C . HIS A 1 205 ? -5.957 3.359 4.160 1.00 93.56 205 HIS A C 1
ATOM 1536 O O . HIS A 1 205 ? -5.852 2.146 3.988 1.00 93.56 205 HIS A O 1
ATOM 1542 N N . VAL A 1 206 ? -5.535 4.227 3.239 1.00 92.94 206 VAL A N 1
ATOM 1543 C CA . VAL A 1 206 ? -4.854 3.815 1.998 1.00 92.94 206 VAL A CA 1
ATOM 1544 C C . VAL A 1 206 ? -3.355 4.081 2.137 1.00 92.94 206 VAL A C 1
ATOM 1546 O O . VAL A 1 206 ? -2.957 5.163 2.561 1.00 92.94 206 VAL A O 1
ATOM 1549 N N . VAL A 1 207 ? -2.523 3.098 1.787 1.00 95.69 207 VAL A N 1
ATOM 1550 C CA . VAL A 1 207 ? -1.061 3.144 1.947 1.00 95.69 207 VAL A CA 1
ATOM 1551 C C . VAL A 1 207 ? -0.382 2.836 0.614 1.00 95.69 207 VAL A C 1
ATOM 1553 O O . VAL A 1 207 ? -0.633 1.794 0.010 1.00 95.69 207 VAL A O 1
ATOM 1556 N N . GLY A 1 208 ? 0.491 3.730 0.155 1.00 94.12 208 GLY A N 1
ATOM 1557 C CA . GLY A 1 208 ? 1.308 3.528 -1.044 1.00 94.12 208 GLY A CA 1
ATOM 1558 C C . GLY A 1 208 ? 2.573 2.707 -0.773 1.00 94.12 208 GLY A C 1
ATOM 1559 O O . GLY A 1 208 ? 3.177 2.822 0.293 1.00 94.12 208 GLY A O 1
ATOM 1560 N N . CYS A 1 209 ? 3.000 1.885 -1.735 1.00 95.56 209 CYS A N 1
ATOM 1561 C CA . CYS A 1 2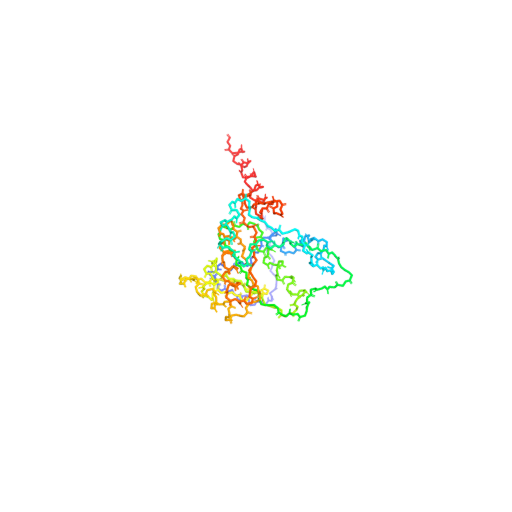09 ? 4.264 1.147 -1.679 1.00 95.56 209 CYS A CA 1
ATOM 1562 C C . CYS A 1 209 ? 5.042 1.295 -3.011 1.00 95.56 209 CYS A C 1
ATOM 1564 O O . CYS A 1 209 ? 4.495 0.955 -4.069 1.00 95.56 209 CYS A O 1
ATOM 1566 N N . PRO A 1 210 ? 6.297 1.801 -2.996 1.00 95.19 210 PRO A N 1
ATOM 1567 C CA . PRO A 1 210 ? 6.997 2.273 -4.195 1.00 95.19 210 PRO A CA 1
ATOM 1568 C C . PRO A 1 210 ? 7.612 1.137 -5.033 1.00 95.19 210 PRO A C 1
ATOM 1570 O O . PRO A 1 210 ? 8.712 0.647 -4.758 1.00 95.19 210 PRO A O 1
ATOM 1573 N N . LYS A 1 211 ? 6.907 0.749 -6.102 1.00 94.56 211 LYS A N 1
ATOM 1574 C CA . LYS A 1 211 ? 7.268 -0.322 -7.046 1.00 94.56 211 LYS A CA 1
ATOM 1575 C C . LYS A 1 211 ? 7.501 0.212 -8.464 1.00 94.56 211 LYS A C 1
ATOM 1577 O O . LYS A 1 211 ? 6.553 0.330 -9.249 1.00 94.56 211 LYS A O 1
ATOM 1582 N N . THR A 1 212 ? 8.763 0.366 -8.839 1.00 90.56 212 THR A N 1
ATOM 1583 C CA . THR A 1 212 ? 9.207 0.665 -10.211 1.00 90.56 212 THR A CA 1
ATOM 1584 C C . THR A 1 212 ? 10.601 0.070 -10.426 1.00 90.56 212 THR A C 1
ATOM 1586 O O . THR A 1 212 ? 11.416 0.041 -9.497 1.00 90.56 212 THR A O 1
ATOM 1589 N N . ILE A 1 213 ? 10.852 -0.462 -11.627 1.00 93.19 213 ILE A N 1
ATOM 1590 C CA . ILE A 1 213 ? 12.159 -1.022 -12.011 1.00 93.19 213 ILE A CA 1
ATOM 1591 C C . ILE A 1 213 ? 13.104 0.048 -12.572 1.00 93.19 213 ILE A C 1
ATOM 1593 O O . ILE A 1 213 ? 14.271 -0.250 -12.814 1.00 93.19 213 ILE A O 1
ATOM 1597 N N . ASP A 1 214 ? 12.602 1.270 -12.735 1.00 91.50 214 ASP A N 1
ATOM 1598 C CA . ASP A 1 214 ? 13.227 2.379 -13.453 1.00 91.50 214 ASP A CA 1
ATOM 1599 C C . ASP A 1 214 ? 13.936 3.354 -12.490 1.00 91.50 214 ASP A C 1
ATOM 1601 O O . ASP A 1 214 ? 14.855 4.076 -12.877 1.00 91.50 214 ASP A O 1
ATOM 1605 N N . GLY A 1 215 ? 13.594 3.301 -11.194 1.00 89.00 215 GLY A N 1
ATOM 1606 C CA . GLY A 1 215 ? 14.292 4.034 -10.127 1.00 89.00 215 GLY A CA 1
ATOM 1607 C C . GLY A 1 215 ? 13.982 5.533 -10.110 1.00 89.00 215 GLY A C 1
ATOM 1608 O O . GLY A 1 215 ? 14.804 6.343 -9.675 1.00 89.00 215 GLY A O 1
ATOM 1609 N N . ASP A 1 216 ? 12.815 5.903 -10.620 1.00 90.56 216 ASP A N 1
ATOM 1610 C CA . ASP A 1 216 ? 12.265 7.249 -10.769 1.00 90.56 216 ASP A CA 1
ATOM 1611 C C . ASP A 1 216 ? 11.438 7.698 -9.553 1.00 90.56 216 ASP A C 1
ATOM 1613 O O . ASP A 1 216 ? 11.650 8.807 -9.062 1.00 90.56 216 ASP A O 1
ATOM 1617 N N . LEU A 1 217 ? 10.575 6.831 -9.009 1.00 91.38 217 LEU A N 1
ATOM 1618 C CA . LEU A 1 217 ? 9.790 7.099 -7.796 1.00 91.38 217 LEU A CA 1
ATOM 1619 C C . LEU A 1 217 ? 10.681 7.117 -6.538 1.00 91.38 217 LEU A C 1
ATOM 1621 O O . LEU A 1 217 ? 10.868 6.095 -5.872 1.00 91.38 217 LEU A O 1
ATOM 1625 N N . LYS A 1 218 ? 11.227 8.294 -6.218 1.00 92.12 218 LYS A N 1
ATOM 1626 C CA . LYS A 1 218 ? 12.116 8.536 -5.071 1.00 92.12 218 LYS A CA 1
ATOM 1627 C C . LYS A 1 218 ? 11.972 9.942 -4.489 1.00 92.12 218 LYS A C 1
ATOM 1629 O O . LYS A 1 218 ? 11.636 10.894 -5.189 1.00 92.12 218 LYS A O 1
ATOM 1634 N N . CYS A 1 219 ? 12.303 10.076 -3.211 1.00 90.81 219 CYS A N 1
ATOM 1635 C CA . CYS A 1 219 ? 12.478 11.345 -2.505 1.00 90.81 219 CYS A CA 1
ATOM 1636 C C . CYS A 1 219 ? 13.587 11.195 -1.443 1.00 90.81 219 CYS A C 1
ATOM 1638 O O . CYS A 1 219 ? 14.353 10.231 -1.472 1.00 90.81 219 CYS A O 1
ATOM 1640 N N . LYS A 1 220 ? 13.700 12.135 -0.499 1.00 89.69 220 LYS A N 1
ATOM 1641 C CA . LYS A 1 220 ? 14.666 12.049 0.610 1.00 89.69 220 LYS A CA 1
ATOM 1642 C C . LYS A 1 220 ? 14.335 10.898 1.575 1.00 89.69 220 LYS A C 1
ATOM 1644 O O . LYS A 1 220 ? 15.239 10.275 2.123 1.00 89.69 220 LYS A O 1
ATOM 1649 N N . GLU A 1 221 ? 13.051 10.609 1.752 1.00 89.69 221 GLU A N 1
ATOM 1650 C CA . GLU A 1 221 ? 12.512 9.582 2.648 1.00 89.69 221 GLU A CA 1
ATOM 1651 C C . GLU A 1 221 ? 12.374 8.212 1.952 1.00 89.69 221 GLU A C 1
ATOM 1653 O O . GLU A 1 221 ? 12.452 7.173 2.604 1.00 89.69 221 GLU A O 1
ATOM 1658 N N . VAL A 1 222 ? 12.228 8.200 0.620 1.00 92.25 222 VAL A N 1
ATOM 1659 C CA . VAL A 1 222 ? 12.175 7.002 -0.236 1.00 92.25 222 VAL A CA 1
ATOM 1660 C C . VAL A 1 222 ? 13.387 7.025 -1.178 1.00 92.25 222 VAL A C 1
ATOM 1662 O O . VAL A 1 222 ? 13.274 7.522 -2.297 1.00 92.25 222 VAL A O 1
ATOM 1665 N N . PRO A 1 223 ? 14.565 6.523 -0.762 1.00 92.19 223 PRO A N 1
ATOM 1666 C CA . PRO A 1 223 ? 15.801 6.672 -1.537 1.00 92.19 223 PRO A CA 1
ATOM 1667 C C . PRO A 1 223 ? 15.853 5.803 -2.804 1.00 92.19 223 PRO A C 1
ATOM 1669 O O . PRO A 1 223 ? 16.659 6.067 -3.695 1.00 92.19 223 PRO A O 1
ATOM 1672 N N . THR A 1 224 ? 15.031 4.752 -2.892 1.00 94.19 224 THR A N 1
ATOM 1673 C CA . THR A 1 224 ? 14.909 3.891 -4.075 1.00 94.19 224 THR A CA 1
ATOM 1674 C C . THR A 1 224 ? 13.574 3.144 -4.076 1.00 94.19 224 THR A C 1
ATOM 1676 O O . THR A 1 224 ? 13.003 2.881 -3.014 1.00 94.19 224 THR A O 1
ATOM 1679 N N . SER A 1 225 ? 13.099 2.766 -5.260 1.00 94.12 225 SER A N 1
ATOM 1680 C CA . SER A 1 225 ? 11.958 1.874 -5.457 1.00 94.12 225 SER A CA 1
ATOM 1681 C C . SER A 1 225 ? 12.389 0.407 -5.400 1.00 94.12 225 SER A C 1
ATOM 1683 O O . SER A 1 225 ? 13.505 0.046 -5.790 1.00 94.12 225 SER A O 1
ATOM 1685 N N . PHE A 1 226 ? 11.502 -0.488 -4.956 1.00 95.25 226 PHE A N 1
ATOM 1686 C CA . PHE A 1 226 ? 11.828 -1.913 -4.997 1.00 95.25 226 PHE A CA 1
ATOM 1687 C C . PHE A 1 226 ? 11.692 -2.473 -6.425 1.00 95.25 226 PHE A C 1
ATOM 1689 O O . PHE A 1 226 ? 10.815 -2.079 -7.195 1.00 95.25 226 PHE A O 1
ATOM 1696 N N . GLY A 1 227 ? 12.585 -3.404 -6.771 1.00 92.94 227 GLY A N 1
ATOM 1697 C CA . GLY A 1 227 ? 12.719 -3.993 -8.108 1.00 92.94 227 GLY A CA 1
ATOM 1698 C C . GLY A 1 227 ? 13.888 -3.431 -8.925 1.00 92.94 227 GLY A C 1
ATOM 1699 O O . GLY A 1 227 ? 14.553 -4.208 -9.612 1.00 92.94 227 GLY A O 1
ATOM 1700 N N . PHE A 1 228 ? 14.199 -2.135 -8.783 1.00 94.75 228 PHE A N 1
ATOM 1701 C CA . PHE A 1 228 ? 15.277 -1.437 -9.507 1.00 94.75 228 PHE A CA 1
ATOM 1702 C C . PHE A 1 228 ? 16.644 -2.138 -9.401 1.00 94.75 228 PHE A C 1
ATOM 1704 O O . PHE A 1 228 ? 17.285 -2.417 -10.413 1.00 94.75 228 PHE A O 1
ATOM 1711 N N . ASP A 1 229 ? 17.071 -2.502 -8.186 1.00 94.69 229 ASP A N 1
ATOM 1712 C CA . ASP A 1 229 ? 18.346 -3.198 -7.938 1.00 94.69 229 ASP A CA 1
ATOM 1713 C C . ASP A 1 229 ? 18.458 -4.527 -8.710 1.00 94.69 229 ASP A C 1
ATOM 1715 O O . ASP A 1 229 ? 19.472 -4.808 -9.355 1.00 94.69 229 ASP A O 1
ATOM 1719 N N . THR A 1 230 ? 17.397 -5.338 -8.686 1.00 92.00 230 THR A N 1
ATOM 1720 C CA . THR A 1 230 ? 17.377 -6.637 -9.370 1.00 92.00 230 THR A CA 1
ATOM 1721 C C . THR A 1 230 ? 17.329 -6.462 -10.886 1.00 92.00 230 THR A C 1
ATOM 1723 O O . THR A 1 230 ? 18.055 -7.163 -11.589 1.00 92.00 230 THR A O 1
ATOM 1726 N N . ALA A 1 231 ? 16.551 -5.500 -11.393 1.00 91.38 231 ALA A N 1
ATOM 1727 C CA . ALA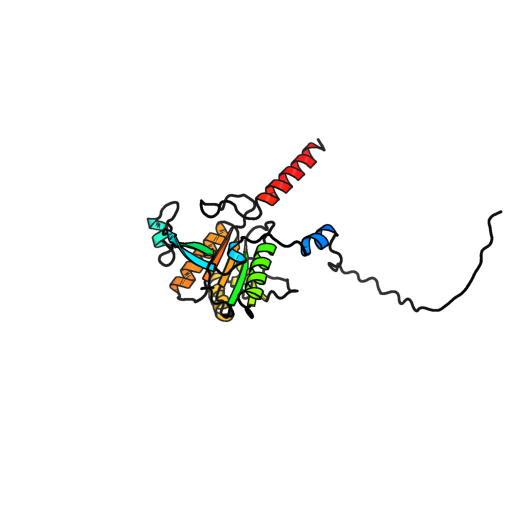 A 1 231 ? 16.530 -5.160 -12.816 1.00 91.38 231 ALA A CA 1
ATOM 1728 C C . ALA A 1 231 ? 17.919 -4.709 -13.301 1.00 91.38 231 ALA A C 1
ATOM 1730 O O . ALA A 1 231 ? 18.435 -5.242 -14.281 1.00 91.38 231 ALA A O 1
ATOM 1731 N N . CYS A 1 232 ? 18.590 -3.828 -12.554 1.00 89.88 232 CYS A N 1
ATOM 1732 C CA . CYS A 1 232 ? 19.960 -3.400 -12.838 1.00 89.88 232 CYS A CA 1
ATOM 1733 C C . CYS A 1 232 ? 20.961 -4.566 -12.862 1.00 89.88 232 CYS A C 1
ATOM 1735 O O . CYS A 1 232 ? 21.830 -4.610 -13.734 1.00 89.88 232 CYS A O 1
ATOM 1737 N N . LYS A 1 233 ? 20.859 -5.516 -11.923 1.00 90.62 233 LYS A N 1
ATOM 1738 C CA . LYS A 1 233 ? 21.735 -6.700 -11.864 1.00 90.62 233 LYS A CA 1
ATOM 1739 C C . LYS A 1 233 ? 21.503 -7.651 -13.040 1.00 90.62 233 LYS A C 1
ATOM 1741 O O . LYS A 1 233 ? 22.472 -8.062 -13.675 1.00 90.62 233 LYS A O 1
ATOM 1746 N N . VAL A 1 234 ? 20.245 -7.957 -13.363 1.00 86.19 234 VAL A N 1
ATOM 1747 C CA . VAL A 1 234 ? 19.892 -8.845 -14.484 1.00 86.19 234 VAL A CA 1
ATOM 1748 C C . VAL A 1 234 ? 20.251 -8.208 -15.827 1.00 86.19 234 VAL A C 1
ATOM 1750 O O . VAL A 1 234 ? 20.865 -8.876 -16.654 1.00 86.19 234 VAL A O 1
ATOM 1753 N N . ASN A 1 235 ? 19.970 -6.918 -16.028 1.00 74.25 235 ASN A N 1
ATOM 1754 C CA . ASN A 1 235 ? 20.298 -6.223 -17.275 1.00 74.25 235 ASN A CA 1
ATOM 1755 C C . ASN A 1 235 ? 21.816 -6.156 -17.505 1.00 74.25 235 ASN A C 1
ATOM 1757 O O . ASN A 1 235 ? 22.268 -6.431 -18.613 1.00 74.25 235 ASN A O 1
ATOM 1761 N N . LYS A 1 236 ? 22.619 -5.893 -16.462 1.00 65.44 236 LYS A N 1
ATOM 1762 C CA . LYS A 1 236 ? 24.091 -5.953 -16.554 1.00 65.44 236 LYS A CA 1
ATOM 1763 C C . LYS A 1 236 ? 24.592 -7.360 -16.893 1.00 65.44 236 LYS A C 1
ATOM 1765 O O . LYS A 1 236 ? 25.444 -7.500 -17.763 1.00 65.44 236 LYS A O 1
ATOM 1770 N N . ALA A 1 237 ? 24.049 -8.399 -16.255 1.00 59.09 237 ALA A N 1
ATOM 1771 C CA . ALA A 1 237 ? 24.410 -9.784 -16.562 1.00 59.09 237 ALA A CA 1
ATOM 1772 C C . ALA A 1 237 ? 24.033 -10.177 -18.004 1.00 59.09 237 ALA A C 1
ATOM 1774 O O . ALA A 1 237 ? 24.837 -10.781 -18.708 1.00 59.09 237 ALA A O 1
ATOM 1775 N N . MET A 1 238 ? 22.846 -9.783 -18.472 1.00 55.50 238 MET A N 1
ATOM 1776 C CA . MET A 1 238 ? 22.387 -10.035 -19.839 1.00 55.50 238 MET A CA 1
ATOM 1777 C C . MET A 1 238 ? 23.224 -9.271 -20.874 1.00 55.50 238 MET A C 1
ATOM 1779 O O . MET A 1 238 ? 23.577 -9.835 -21.906 1.00 55.50 238 MET A O 1
ATOM 1783 N N . GLN A 1 239 ? 23.607 -8.024 -20.585 1.00 50.81 239 GLN A N 1
ATOM 1784 C CA . GLN A 1 239 ? 24.494 -7.244 -21.447 1.00 50.81 239 GLN A CA 1
ATOM 1785 C C . GLN A 1 239 ? 25.887 -7.883 -21.552 1.00 50.81 239 GLN A C 1
ATOM 1787 O O . GLN A 1 239 ? 26.414 -7.976 -22.654 1.00 50.81 239 GLN A O 1
ATOM 1792 N N . ILE A 1 240 ? 26.437 -8.415 -20.451 1.00 50.72 240 ILE A N 1
ATOM 1793 C CA . ILE A 1 240 ? 27.677 -9.212 -20.480 1.00 50.72 240 ILE A CA 1
ATOM 1794 C C . ILE A 1 240 ? 27.504 -10.461 -21.358 1.00 50.72 240 ILE A C 1
ATOM 1796 O O . ILE A 1 240 ? 28.371 -10.735 -22.181 1.00 50.72 240 ILE A O 1
ATOM 1800 N N . VAL A 1 241 ? 26.386 -11.190 -21.248 1.00 49.28 241 VAL A N 1
ATOM 1801 C CA . VAL A 1 241 ? 26.117 -12.362 -22.106 1.00 49.28 241 VAL A CA 1
ATOM 1802 C C . VAL A 1 241 ? 26.075 -11.978 -23.589 1.00 49.28 241 VAL A C 1
ATOM 1804 O O . VAL A 1 241 ? 26.674 -12.687 -24.394 1.00 49.28 241 VAL A O 1
ATOM 1807 N N . PHE A 1 242 ? 25.453 -10.853 -23.958 1.00 43.09 242 PHE A N 1
ATOM 1808 C CA . PHE A 1 242 ? 25.477 -10.356 -25.340 1.00 43.09 242 PHE A CA 1
ATOM 1809 C C . PHE A 1 242 ? 26.882 -9.930 -25.795 1.00 43.09 242 PHE A C 1
ATOM 1811 O O . PHE A 1 242 ? 27.285 -10.284 -26.897 1.00 43.09 242 PHE A O 1
ATOM 1818 N N . THR A 1 243 ? 27.660 -9.244 -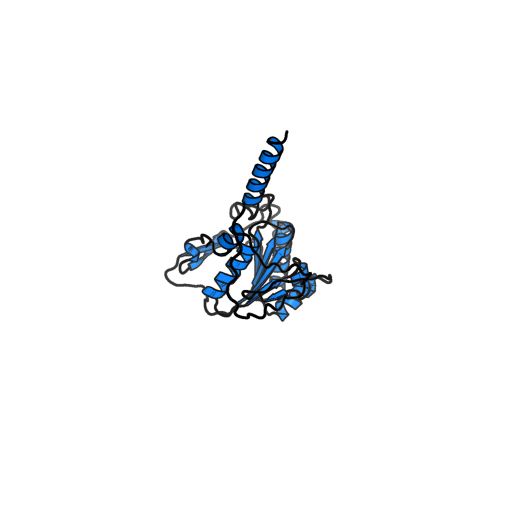24.952 1.00 50.03 243 THR A N 1
ATOM 1819 C CA . THR A 1 243 ? 29.056 -8.861 -25.253 1.00 50.03 243 THR A CA 1
ATOM 1820 C C . THR A 1 243 ? 30.009 -10.062 -25.358 1.00 50.03 243 THR A C 1
ATOM 1822 O O . THR A 1 243 ? 31.066 -9.938 -25.960 1.00 50.03 243 THR A O 1
ATOM 1825 N N . VAL A 1 244 ? 29.648 -11.229 -24.816 1.00 49.00 244 VAL A N 1
ATOM 1826 C CA . VAL A 1 244 ? 30.413 -12.488 -24.947 1.00 49.00 244 VAL A CA 1
ATOM 1827 C C . VAL A 1 244 ? 30.023 -13.293 -26.207 1.00 49.00 244 VAL A C 1
ATOM 1829 O O . VAL A 1 244 ? 30.670 -14.287 -26.521 1.00 49.00 244 VAL A O 1
ATOM 1832 N N . HIS A 1 245 ? 28.997 -12.863 -26.954 1.00 45.31 245 HIS A N 1
ATOM 1833 C CA . HIS A 1 245 ? 28.531 -13.498 -28.200 1.00 45.31 245 HIS A CA 1
ATOM 1834 C C . HIS A 1 245 ? 28.707 -12.599 -29.445 1.00 45.31 245 HIS A C 1
ATOM 1836 O O . HIS A 1 245 ? 28.015 -12.801 -30.447 1.00 45.31 245 HIS A O 1
ATOM 1842 N N . LEU A 1 246 ? 29.614 -11.615 -29.381 1.00 40.78 246 LEU A N 1
ATOM 1843 C CA . LEU A 1 246 ? 29.983 -10.684 -30.458 1.00 40.78 246 LEU A CA 1
ATOM 1844 C C . LEU A 1 246 ? 31.510 -10.591 -30.593 1.00 40.78 246 LEU A C 1
ATOM 1846 O O . LEU A 1 246 ? 31.963 -10.470 -31.751 1.00 40.78 246 LEU A O 1
#